Protein AF-B8CAD4-F1 (afdb_monomer)

InterPro domains:
  IPR007529 Zinc finger, HIT-type [PF04438] (24-51)
  IPR007529 Zinc finger, HIT-type [PS51083] (25-58)
  IPR051639 Box C/D snoRNA [PTHR13483] (24-149)

pLDDT: mean 71.43, std 19.68, range [40.41, 97.94]

Radius of gyration: 32.27 Å; Cα contacts (8 Å, |Δi|>4): 156; chains: 1; bounding box: 75×75×86 Å

Mean predicted aligned error: 18.62 Å

Foldseek 3Di:
DDDDDDPDDDDDDDDDDDDDDQQAQPQPRPDGQPDADPQARGGHDDVVSVVVCVVPPPPVPVVPPPPPDDDDDPDDPPLLQDQPFDHSVVVVPPPPPPPPPPPPPDPPVPPDDPPVVVPDQDPLLVVLCVPDPPNVVNVSRPVLVVLVVVLVVQQPPDPPPPPPPPPPDDDDDDDPPPPPCPDPPPDPPPCRSSNVSVVVSVVVGVVSVVVVVVSCVSSVQKDFPVVVCVVPPPPPDDDDPDGDIDGDPDPDVPPPPPPPPDDDDDDDDDDDDDDDDDDDDD

Secondary structure (DSSP, 8-state):
-----------------PPPP-PBPTTTSSSB--EE-TTT--EESSHHHHHHIIIII-HHHHTTT---SSS---SSSS-SS--SSS-HHHHTTS-S------------TT------TTSS--HHHHHHHHH-HHHHHHTT-HHHHHHHHHHHHTTSSSS---------S----------------TTS----HHHHHHHHHHHH-HHHHHHHHHHHHHHTSEEEGGGG-TT-TT-TT-------EEEP----------------------------------

Organism: Thalassiosira pseudonana (NCBI:txid35128)

Structure (mmCIF, N/CA/C/O backbone):
data_AF-B8CAD4-F1
#
_entry.id   AF-B8CAD4-F1
#
loop_
_atom_site.group_PDB
_atom_site.id
_atom_site.type_symbol
_atom_site.label_atom_id
_atom_site.label_alt_id
_atom_site.label_comp_id
_atom_site.label_asym_id
_atom_site.label_entity_id
_atom_site.label_seq_id
_atom_site.pdbx_PDB_ins_code
_atom_site.Cartn_x
_atom_site.Cartn_y
_atom_site.Cartn_z
_atom_site.occupancy
_atom_site.B_iso_or_equiv
_atom_site.auth_seq_id
_atom_site.auth_comp_id
_atom_site.auth_asym_id
_atom_site.auth_atom_id
_atom_site.pdbx_PDB_model_num
ATOM 1 N N . MET A 1 1 ? 54.868 17.714 4.849 1.00 42.00 1 MET A N 1
ATOM 2 C CA . MET A 1 1 ? 54.378 18.927 5.551 1.00 42.00 1 MET A CA 1
ATOM 3 C C . MET A 1 1 ? 53.442 18.501 6.676 1.00 42.00 1 MET A C 1
ATOM 5 O O . MET A 1 1 ? 52.493 17.779 6.425 1.00 42.00 1 MET A O 1
ATOM 9 N N . ARG A 1 2 ? 53.766 18.858 7.924 1.00 41.72 2 ARG A N 1
ATOM 10 C CA . ARG A 1 2 ? 53.108 18.364 9.148 1.00 41.72 2 ARG A CA 1
ATOM 11 C C . ARG A 1 2 ? 51.809 19.137 9.431 1.00 41.72 2 ARG A C 1
ATOM 13 O O . ARG A 1 2 ? 51.864 20.333 9.719 1.00 41.72 2 ARG A O 1
ATOM 20 N N . GLY A 1 3 ? 50.659 18.464 9.360 1.00 43.75 3 GLY A N 1
ATOM 21 C CA . GLY A 1 3 ? 49.339 19.027 9.664 1.00 43.75 3 GLY A CA 1
ATOM 22 C C . GLY A 1 3 ? 49.089 19.133 11.170 1.00 43.75 3 GLY A C 1
ATOM 23 O O . GLY A 1 3 ? 49.023 18.133 11.875 1.00 43.75 3 GLY A O 1
ATOM 24 N N . LYS A 1 4 ? 48.977 20.367 11.670 1.00 55.47 4 LYS A N 1
ATOM 25 C CA . LYS A 1 4 ? 48.753 20.715 13.082 1.00 55.47 4 LYS A CA 1
ATOM 26 C C . LYS A 1 4 ? 47.322 20.377 13.524 1.00 55.47 4 LYS A C 1
ATOM 28 O O . LYS A 1 4 ? 46.369 21.010 13.068 1.00 55.47 4 LYS A O 1
ATOM 33 N N . GLY A 1 5 ? 47.197 19.438 14.463 1.00 46.44 5 GLY A N 1
ATOM 34 C CA . GLY A 1 5 ? 45.961 19.130 15.185 1.00 46.44 5 GLY A CA 1
ATOM 35 C C . GLY A 1 5 ? 45.506 20.295 16.069 1.00 46.44 5 GLY A C 1
ATOM 36 O O . GLY A 1 5 ? 46.293 20.882 16.813 1.00 46.44 5 GLY A O 1
ATOM 37 N N . ARG A 1 6 ? 44.221 20.650 15.976 1.00 57.56 6 ARG A N 1
ATOM 38 C CA . ARG A 1 6 ? 43.591 21.686 16.805 1.00 57.56 6 ARG A CA 1
ATOM 39 C C . ARG A 1 6 ? 42.777 21.023 17.914 1.00 57.56 6 ARG A C 1
ATOM 41 O O . ARG A 1 6 ? 41.590 20.762 17.744 1.00 57.56 6 ARG A O 1
ATOM 48 N N . ASN A 1 7 ? 43.414 20.813 19.064 1.00 44.03 7 ASN A N 1
ATOM 49 C CA . ASN A 1 7 ? 42.740 20.492 20.322 1.00 44.03 7 ASN A CA 1
ATOM 50 C C . ASN A 1 7 ? 41.909 21.698 20.781 1.00 44.03 7 ASN A C 1
ATOM 52 O O . ASN A 1 7 ? 42.443 22.646 21.363 1.00 44.03 7 ASN A O 1
ATOM 56 N N . ARG A 1 8 ? 40.593 21.673 20.541 1.00 53.09 8 ARG A N 1
ATOM 57 C CA . ARG A 1 8 ? 39.662 22.607 21.188 1.00 53.09 8 ARG A CA 1
ATOM 58 C C . ARG A 1 8 ? 39.411 22.135 22.615 1.00 53.09 8 ARG A C 1
ATOM 60 O O . ARG A 1 8 ? 38.656 21.200 22.850 1.00 53.09 8 ARG A O 1
ATOM 67 N N . ARG A 1 9 ? 40.055 22.808 23.568 1.00 51.88 9 ARG A N 1
ATOM 68 C CA . ARG A 1 9 ? 39.723 22.728 24.992 1.00 51.88 9 ARG A CA 1
ATOM 69 C C . ARG A 1 9 ? 38.329 23.327 25.184 1.00 51.88 9 ARG A C 1
ATOM 71 O O . ARG A 1 9 ? 38.155 24.534 25.040 1.00 51.88 9 ARG A O 1
ATOM 78 N N . ILE A 1 10 ? 37.345 22.480 25.463 1.00 58.84 10 ILE A N 1
ATOM 79 C CA . ILE A 1 10 ? 36.013 22.907 25.891 1.00 58.84 10 ILE A CA 1
ATOM 80 C C . ILE A 1 10 ? 36.148 23.346 27.351 1.00 58.84 10 ILE A C 1
ATOM 82 O O . ILE A 1 10 ? 36.457 22.543 28.228 1.00 58.84 10 ILE A O 1
ATOM 86 N N . ALA A 1 11 ? 35.994 24.646 27.591 1.00 53.88 11 ALA A N 1
ATOM 87 C CA . ALA A 1 11 ? 35.950 25.219 28.925 1.00 53.88 11 ALA A CA 1
ATOM 88 C C . ALA A 1 11 ? 34.634 24.810 29.605 1.00 53.88 11 ALA A C 1
ATOM 90 O O . ALA A 1 11 ? 33.553 25.215 29.176 1.00 53.88 11 ALA A O 1
ATOM 91 N N . SER A 1 12 ? 34.730 24.002 30.660 1.00 55.25 12 SER A N 1
ATOM 92 C CA . SER A 1 12 ? 33.606 23.617 31.515 1.00 55.25 12 SER A CA 1
ATOM 93 C C . SER A 1 12 ? 33.091 24.829 32.294 1.00 55.25 12 SER A C 1
ATOM 95 O O . SER A 1 12 ? 33.619 25.181 33.349 1.00 55.25 12 SER A O 1
ATOM 97 N N . ALA A 1 13 ? 32.059 25.486 31.767 1.00 60.94 13 ALA A N 1
ATOM 98 C CA . ALA A 1 13 ? 31.308 26.500 32.493 1.00 60.94 13 ALA A CA 1
ATOM 99 C C . ALA A 1 13 ? 30.507 25.838 33.631 1.00 60.94 13 ALA A C 1
ATOM 101 O O . ALA A 1 13 ? 29.704 24.932 33.418 1.00 60.94 13 ALA A O 1
ATOM 102 N N . LYS A 1 14 ? 30.762 26.295 34.859 1.00 58.25 14 LYS A N 1
ATOM 103 C CA . LYS A 1 14 ? 30.126 25.857 36.106 1.00 58.25 14 LYS A CA 1
ATOM 104 C C . LYS A 1 14 ? 28.655 26.301 36.114 1.00 58.25 14 LYS A C 1
ATOM 106 O O . LYS A 1 14 ? 28.379 27.495 36.198 1.00 58.25 14 LYS A O 1
ATOM 111 N N . ALA A 1 15 ? 27.730 25.350 35.983 1.00 60.69 15 ALA A N 1
ATOM 112 C CA . ALA A 1 15 ? 26.293 25.614 35.904 1.00 60.69 15 ALA A CA 1
ATOM 113 C C . ALA A 1 15 ? 25.716 26.158 37.235 1.00 60.69 15 ALA A C 1
ATOM 115 O O . ALA A 1 15 ? 26.151 25.733 38.311 1.00 60.69 15 ALA A O 1
ATOM 116 N N . PRO A 1 16 ? 24.740 27.086 37.183 1.00 67.81 16 PRO A N 1
ATOM 117 C CA . PRO A 1 16 ? 24.061 27.620 38.359 1.00 67.81 16 PRO A CA 1
ATOM 118 C C . PRO A 1 16 ? 23.181 26.559 39.035 1.00 67.81 16 PRO A C 1
ATOM 120 O O . PRO A 1 16 ? 22.507 25.764 38.385 1.00 67.81 16 PRO A O 1
ATOM 123 N N . ASN A 1 17 ? 23.204 26.572 40.367 1.00 59.31 17 ASN A N 1
ATOM 124 C CA . ASN A 1 17 ? 22.535 25.638 41.269 1.00 59.31 17 ASN A CA 1
ATOM 125 C C . ASN A 1 17 ? 21.007 25.871 41.255 1.00 59.31 17 ASN A C 1
ATOM 127 O O . ASN A 1 17 ? 20.467 26.595 42.093 1.00 59.31 17 ASN A O 1
ATOM 131 N N . ALA A 1 18 ? 20.321 25.335 40.243 1.00 72.81 18 ALA A N 1
ATOM 132 C CA . ALA A 1 18 ? 18.866 25.375 40.135 1.00 72.81 18 ALA A CA 1
ATOM 133 C C . ALA A 1 18 ? 18.249 24.323 41.068 1.00 72.81 18 ALA A C 1
ATOM 135 O O . ALA A 1 18 ? 18.596 23.143 41.013 1.00 72.81 18 ALA A O 1
ATOM 136 N N . LYS A 1 19 ? 17.339 24.764 41.942 1.00 75.06 19 LYS A N 1
ATOM 137 C CA . LYS A 1 19 ? 16.557 23.872 42.806 1.00 75.06 19 LYS A CA 1
ATOM 138 C C . LYS A 1 19 ? 15.765 22.904 41.913 1.00 75.06 19 LYS A C 1
ATOM 140 O O . LYS A 1 19 ? 15.219 23.360 40.911 1.00 75.06 19 LYS A O 1
ATOM 145 N N . PRO A 1 20 ? 15.709 21.601 42.235 1.00 78.75 20 PRO A N 1
ATOM 146 C CA . PRO A 1 20 ? 14.980 20.640 41.421 1.00 78.75 20 PRO A CA 1
ATOM 147 C C . PRO A 1 20 ? 13.495 21.009 41.413 1.00 78.75 20 PRO A C 1
ATOM 149 O O . PRO A 1 20 ? 12.869 21.072 42.473 1.00 78.75 20 PRO A O 1
ATOM 152 N N . ASP A 1 21 ? 12.943 21.257 40.225 1.00 85.75 21 ASP A N 1
ATOM 153 C CA . ASP A 1 21 ? 11.507 21.445 40.058 1.00 85.75 21 ASP A CA 1
ATOM 154 C C . ASP A 1 21 ? 10.789 20.185 40.542 1.00 85.75 21 ASP A C 1
ATOM 156 O O . ASP A 1 21 ? 10.982 19.081 40.021 1.00 85.75 21 ASP A O 1
ATOM 160 N N . VAL A 1 22 ? 9.977 20.346 41.586 1.00 90.31 22 VAL A N 1
ATOM 161 C CA . VAL A 1 22 ? 9.172 19.259 42.137 1.00 90.31 22 VAL A CA 1
ATOM 162 C C . VAL A 1 22 ? 8.081 18.938 41.123 1.00 90.31 22 VAL A C 1
ATOM 164 O O . VAL A 1 22 ? 7.115 19.679 40.958 1.00 90.31 22 VAL A O 1
ATOM 167 N N . ILE A 1 23 ? 8.248 17.824 40.416 1.00 94.19 23 ILE A N 1
ATOM 168 C CA . ILE A 1 23 ? 7.272 17.338 39.443 1.00 94.19 23 ILE A CA 1
ATOM 169 C C . ILE A 1 23 ? 6.065 16.790 40.209 1.00 94.19 23 ILE A C 1
ATOM 171 O O . ILE A 1 23 ? 6.182 15.800 40.929 1.00 94.19 23 ILE A O 1
ATOM 175 N N . VAL A 1 24 ? 4.897 17.407 40.032 1.00 97.19 24 VAL A N 1
ATOM 176 C CA . VAL A 1 24 ? 3.647 17.019 40.704 1.00 97.19 24 VAL A CA 1
ATOM 177 C C . VAL A 1 24 ? 2.806 16.107 39.799 1.00 97.19 24 VAL A C 1
ATOM 179 O O . VAL A 1 24 ? 2.824 16.221 38.575 1.00 97.19 24 VAL A O 1
ATOM 182 N N . CYS A 1 25 ? 2.069 15.170 40.396 1.00 97.38 25 CYS A N 1
ATOM 183 C CA . CYS A 1 25 ? 1.121 14.284 39.724 1.00 97.38 25 CYS A CA 1
ATOM 184 C C . CYS A 1 25 ? 0.043 15.075 38.969 1.00 97.38 25 CYS A C 1
ATOM 186 O O . CYS A 1 25 ? -0.761 15.754 39.599 1.00 97.38 25 CYS A O 1
ATOM 188 N N . ALA A 1 26 ? -0.057 14.881 37.654 1.00 96.06 26 ALA A N 1
ATOM 189 C CA . ALA A 1 26 ? -1.007 15.587 36.791 1.00 96.06 26 ALA A CA 1
ATOM 190 C C . ALA A 1 26 ? -2.483 15.188 37.003 1.00 96.06 26 ALA A C 1
ATOM 192 O O . ALA A 1 26 ? -3.374 15.796 36.419 1.00 96.06 26 ALA A O 1
ATOM 193 N N . VAL A 1 27 ? -2.752 14.142 37.793 1.00 96.88 27 VAL A N 1
ATOM 194 C CA . VAL A 1 27 ? -4.112 13.631 38.039 1.00 96.88 27 VAL A CA 1
ATOM 195 C C . VAL A 1 27 ? -4.684 14.166 39.345 1.00 96.88 27 VAL A C 1
ATOM 197 O O . VAL A 1 27 ? -5.818 14.625 39.378 1.00 96.88 27 VAL A O 1
ATOM 200 N N . CYS A 1 28 ? -3.914 14.107 40.434 1.00 96.75 28 CYS A N 1
ATOM 201 C CA . CYS A 1 28 ? -4.394 14.512 41.756 1.00 96.75 28 CYS A CA 1
ATOM 202 C C . CYS A 1 28 ? -3.774 15.814 42.272 1.00 96.75 28 CYS A C 1
ATOM 204 O O . CYS A 1 28 ? -4.251 16.321 43.282 1.00 96.75 28 CYS A O 1
ATOM 206 N N . ASN A 1 29 ? -2.717 16.329 41.630 1.00 95.88 29 ASN A N 1
ATOM 207 C CA . ASN A 1 29 ? -1.963 17.533 42.010 1.00 95.88 29 ASN A CA 1
ATOM 208 C C . ASN A 1 29 ? -1.456 17.570 43.468 1.00 95.88 29 ASN A C 1
ATOM 210 O O . ASN A 1 29 ? -1.141 18.635 43.986 1.00 95.88 29 ASN A O 1
ATOM 214 N N . LYS A 1 30 ? -1.388 16.417 44.149 1.00 94.50 30 LYS A N 1
ATOM 215 C CA . LYS A 1 30 ? -1.067 16.327 45.588 1.00 94.50 30 LYS A CA 1
ATOM 216 C C . LYS A 1 30 ? 0.240 15.606 45.902 1.00 94.50 30 LYS A C 1
ATOM 218 O O . LYS A 1 30 ? 0.791 15.819 46.972 1.00 94.50 30 LYS A O 1
ATOM 223 N N . GLY A 1 31 ? 0.701 14.731 45.012 1.00 90.25 31 GLY A N 1
ATOM 224 C CA . GLY A 1 31 ? 1.892 13.910 45.232 1.00 90.25 31 GLY A CA 1
ATOM 225 C C . GLY A 1 31 ? 2.957 14.141 44.173 1.00 90.25 31 GLY A C 1
ATOM 226 O O . GLY A 1 31 ? 2.659 14.571 43.059 1.00 90.25 31 GLY A O 1
ATOM 227 N N . ASP A 1 32 ? 4.182 13.794 44.519 1.00 95.44 32 ASP A N 1
ATOM 228 C CA . ASP A 1 32 ? 5.341 13.727 43.647 1.00 95.44 32 ASP A CA 1
ATOM 229 C C . ASP A 1 32 ? 5.125 12.697 42.523 1.00 95.44 32 ASP A C 1
ATOM 231 O O . ASP A 1 32 ? 4.660 11.568 42.712 1.00 95.44 32 ASP A O 1
ATOM 235 N N . GLY A 1 33 ? 5.396 13.133 41.295 1.00 95.25 33 GLY A N 1
ATOM 236 C CA . GLY A 1 33 ? 5.169 12.407 40.053 1.00 95.25 33 GLY A CA 1
ATOM 237 C C . GLY A 1 33 ? 6.187 11.296 39.823 1.00 95.25 33 GLY A C 1
ATOM 238 O O . GLY A 1 33 ? 6.972 11.372 38.881 1.00 95.25 33 GLY A O 1
ATOM 239 N N . LYS A 1 34 ? 6.174 10.269 40.681 1.00 96.12 34 LYS A N 1
ATOM 240 C CA . LYS A 1 34 ? 7.142 9.161 40.676 1.00 96.12 34 LYS A CA 1
ATOM 241 C C . LYS A 1 34 ? 7.193 8.385 39.353 1.00 96.12 34 LYS A C 1
ATOM 243 O O . LYS A 1 34 ? 8.240 7.855 38.992 1.00 96.12 34 LYS A O 1
ATOM 248 N N . TYR A 1 35 ? 6.083 8.310 38.623 1.00 97.00 35 TYR A N 1
ATOM 249 C CA . TYR A 1 35 ? 5.963 7.528 37.390 1.00 97.00 35 TYR A CA 1
ATOM 250 C C . TYR A 1 35 ? 5.497 8.398 36.217 1.00 97.00 35 TYR A C 1
ATOM 252 O O . TYR A 1 35 ? 4.871 9.434 36.425 1.00 97.00 35 TYR A O 1
ATOM 260 N N . LYS A 1 36 ? 5.768 7.971 34.974 1.00 96.88 36 LYS A N 1
ATOM 261 C CA . LYS A 1 36 ? 5.389 8.689 33.741 1.00 96.88 36 LYS A CA 1
ATOM 262 C C . LYS A 1 36 ? 4.580 7.797 32.800 1.00 96.88 36 LYS A C 1
ATOM 264 O O . LYS A 1 36 ? 4.837 6.601 32.689 1.00 96.88 36 LYS A O 1
ATOM 269 N N . CYS A 1 37 ? 3.601 8.372 32.104 1.00 96.12 37 CYS A N 1
ATOM 270 C CA . CYS A 1 37 ? 2.797 7.646 31.117 1.00 96.12 37 CYS A CA 1
ATOM 271 C C . CYS A 1 37 ? 3.623 7.342 29.848 1.00 96.12 37 CYS A C 1
ATOM 273 O O . CYS A 1 37 ? 4.192 8.274 29.285 1.00 96.12 37 CYS A O 1
ATOM 275 N N . PRO A 1 38 ? 3.664 6.102 29.322 1.00 93.31 38 PRO A N 1
ATOM 276 C CA . PRO A 1 38 ? 4.438 5.794 28.114 1.00 93.31 38 PRO A CA 1
ATOM 277 C C . PRO A 1 38 ? 3.886 6.472 26.851 1.00 93.31 38 PRO A C 1
ATOM 279 O O . PRO A 1 38 ? 4.633 6.692 25.905 1.00 93.31 38 PRO A O 1
ATOM 282 N N . LYS A 1 39 ? 2.593 6.832 26.835 1.00 93.25 39 LYS A N 1
ATOM 283 C CA . LYS A 1 39 ? 1.944 7.458 25.673 1.00 93.25 39 LYS A CA 1
ATOM 284 C C . LYS A 1 39 ? 2.158 8.970 25.616 1.00 93.25 39 LYS A C 1
ATOM 286 O O . LYS A 1 39 ? 2.533 9.491 24.578 1.00 93.25 39 LYS A O 1
ATOM 291 N N . CYS A 1 40 ? 1.919 9.678 26.721 1.00 94.75 40 CYS A N 1
ATOM 292 C CA . CYS A 1 40 ? 1.948 11.148 26.743 1.00 94.75 40 CYS A CA 1
ATOM 293 C C . CYS A 1 40 ? 2.977 11.746 27.714 1.00 94.75 40 CYS A C 1
ATOM 295 O O . CYS A 1 40 ? 3.020 12.959 27.884 1.00 94.75 40 CYS A O 1
ATOM 297 N N . ARG A 1 41 ? 3.774 10.911 28.396 1.00 95.25 41 ARG A N 1
ATOM 298 C CA . ARG A 1 41 ? 4.810 11.301 29.372 1.00 95.25 41 ARG A CA 1
ATOM 299 C C . ARG A 1 41 ? 4.325 12.111 30.584 1.00 95.25 41 ARG A C 1
ATOM 301 O O . ARG A 1 41 ? 5.157 12.586 31.352 1.00 95.25 41 ARG A O 1
ATOM 308 N N . ALA A 1 42 ? 3.012 12.197 30.813 1.00 96.00 42 ALA A N 1
ATOM 309 C CA . ALA A 1 42 ? 2.447 12.874 31.979 1.00 96.00 42 ALA A CA 1
ATOM 310 C C . ALA A 1 42 ? 2.859 12.170 33.293 1.00 96.00 42 ALA A C 1
ATOM 312 O O . ALA A 1 42 ? 2.780 10.934 33.359 1.00 96.00 42 ALA A O 1
ATOM 313 N N . PRO A 1 43 ? 3.296 12.922 34.321 1.00 97.12 43 PRO A N 1
ATOM 314 C CA . PRO A 1 43 ? 3.703 12.371 35.609 1.00 97.12 43 PRO A CA 1
ATOM 315 C C . PRO A 1 43 ? 2.503 12.001 36.497 1.00 97.12 43 PRO A C 1
ATOM 317 O O . PRO A 1 43 ? 1.512 12.728 36.552 1.00 97.12 43 PRO A O 1
ATOM 320 N N . PHE A 1 44 ? 2.594 10.895 37.239 1.00 97.81 44 PHE A N 1
ATOM 321 C CA . PHE A 1 44 ? 1.591 10.465 38.219 1.00 97.81 44 PHE A CA 1
ATOM 322 C C . PHE A 1 44 ? 2.227 9.836 39.468 1.00 97.81 44 PHE A C 1
ATOM 324 O O . PHE A 1 44 ? 3.305 9.246 39.400 1.00 97.81 44 PHE A O 1
ATOM 331 N N . CYS A 1 45 ? 1.560 9.953 40.620 1.00 97.56 45 CYS A N 1
ATOM 332 C CA . CYS A 1 45 ? 2.104 9.497 41.907 1.00 97.56 45 CYS A CA 1
ATOM 333 C C . CYS A 1 45 ? 1.862 8.005 42.197 1.00 97.56 45 CYS A C 1
ATOM 335 O O . CYS A 1 45 ? 2.655 7.374 42.891 1.00 97.56 45 CYS A O 1
ATOM 337 N N . CYS A 1 46 ? 0.789 7.406 41.666 1.00 97.12 46 CYS A N 1
ATOM 338 C CA . CYS A 1 46 ? 0.420 6.019 41.960 1.00 97.12 46 CYS A CA 1
ATOM 339 C C . CYS A 1 46 ? -0.324 5.332 40.804 1.00 97.12 46 CYS A C 1
ATOM 341 O O . CYS A 1 46 ? -0.780 5.967 39.850 1.00 97.12 46 CYS A O 1
ATOM 343 N N . VAL A 1 47 ? -0.486 4.010 40.909 1.00 97.06 47 VAL A N 1
ATOM 344 C CA . VAL A 1 47 ? -1.178 3.186 39.902 1.00 97.06 47 VAL A CA 1
ATOM 345 C C . VAL A 1 47 ? -2.640 3.607 39.718 1.00 97.06 47 VAL A C 1
ATOM 347 O O . VAL A 1 47 ? -3.145 3.553 38.599 1.00 97.06 47 VAL A O 1
ATOM 350 N N . GLN A 1 48 ? -3.306 4.085 40.774 1.00 97.38 48 GLN A N 1
ATOM 351 C CA . GLN A 1 48 ? -4.687 4.564 40.683 1.00 97.38 48 GLN A CA 1
ATOM 352 C C . GLN A 1 48 ? -4.787 5.797 39.776 1.00 97.38 48 GLN A C 1
ATOM 354 O O . GLN A 1 48 ? -5.543 5.787 38.809 1.00 97.38 48 GLN A O 1
ATOM 359 N N . CYS A 1 49 ? -3.901 6.780 39.980 1.00 97.75 49 CYS A N 1
ATOM 360 C CA . CYS A 1 49 ? -3.772 7.925 39.080 1.00 97.75 49 CYS A CA 1
ATOM 361 C C . CYS A 1 49 ? -3.399 7.492 37.651 1.00 97.75 49 CYS A C 1
ATOM 363 O O . CYS A 1 49 ? -3.856 8.099 36.693 1.00 97.75 49 CYS A O 1
ATOM 365 N N . SER A 1 50 ? -2.623 6.417 37.464 1.00 96.44 50 SER A N 1
ATOM 366 C CA . SER A 1 50 ? -2.344 5.880 36.121 1.00 96.44 50 SER A CA 1
ATOM 367 C C . SER A 1 50 ? -3.606 5.376 35.406 1.00 96.44 50 SER A C 1
ATOM 369 O O . SER A 1 50 ? -3.777 5.623 34.211 1.00 96.44 50 SER A O 1
ATOM 371 N N . LYS A 1 51 ? -4.498 4.676 36.121 1.00 96.81 51 LYS A N 1
ATOM 372 C CA . LYS A 1 51 ? -5.773 4.180 35.574 1.00 96.81 51 LYS A CA 1
ATOM 373 C C . LYS A 1 51 ? -6.722 5.333 35.241 1.00 96.81 51 LYS A C 1
ATOM 375 O O . LYS A 1 51 ? -7.277 5.364 34.142 1.00 96.81 51 LYS A O 1
ATOM 380 N N . ASP A 1 52 ? -6.833 6.309 36.137 1.00 96.25 52 ASP A N 1
ATOM 381 C CA . ASP A 1 52 ? -7.649 7.509 35.923 1.00 96.25 52 ASP A CA 1
ATOM 382 C C . ASP A 1 52 ? -7.109 8.351 34.762 1.00 96.25 52 ASP A C 1
ATOM 384 O O . ASP A 1 52 ? -7.860 8.811 33.905 1.00 96.25 52 ASP A O 1
ATOM 388 N N . HIS A 1 53 ? -5.784 8.475 34.657 1.00 95.38 53 HIS A N 1
ATOM 389 C CA . HIS A 1 53 ? -5.147 9.143 33.532 1.00 95.38 53 HIS A CA 1
ATOM 390 C C . HIS A 1 53 ? -5.472 8.450 32.204 1.00 95.38 53 HIS A C 1
ATOM 392 O O . HIS A 1 53 ? -5.899 9.114 31.265 1.00 95.38 53 HIS A O 1
ATOM 398 N N . LYS A 1 54 ? -5.312 7.121 32.115 1.00 94.56 54 LYS A N 1
ATOM 399 C CA . LYS A 1 54 ? -5.598 6.351 30.889 1.00 94.56 54 LYS A CA 1
ATOM 400 C C . LYS A 1 54 ? -7.051 6.485 30.428 1.00 94.56 54 LYS A C 1
ATOM 402 O O . LYS A 1 54 ? -7.294 6.461 29.226 1.00 94.56 54 LYS A O 1
ATOM 407 N N . THR A 1 55 ? -7.985 6.599 31.368 1.00 93.12 55 THR A N 1
ATOM 408 C CA . THR A 1 55 ? -9.422 6.661 31.074 1.00 93.12 55 THR A CA 1
ATOM 409 C C . THR A 1 55 ? -9.905 8.073 30.760 1.00 93.12 55 THR A C 1
ATOM 411 O O . THR A 1 55 ? -10.715 8.220 29.855 1.00 93.12 55 THR A O 1
ATOM 414 N N . LYS A 1 56 ? -9.410 9.104 31.460 1.00 88.88 56 LYS A N 1
ATOM 415 C CA . LYS A 1 56 ? -9.994 10.459 31.406 1.00 88.88 56 LYS A CA 1
ATOM 416 C C . LYS A 1 56 ? -9.074 11.560 30.878 1.00 88.88 56 LYS A C 1
ATOM 418 O O . LYS A 1 56 ? -9.566 12.578 30.414 1.00 88.88 56 LYS A O 1
ATOM 423 N N . HIS A 1 57 ? -7.753 11.402 30.974 1.00 84.62 57 HIS A N 1
ATOM 424 C CA . HIS A 1 57 ? -6.808 12.516 30.773 1.00 84.62 57 HIS A CA 1
ATOM 425 C C . HIS A 1 57 ? -5.638 12.187 29.841 1.00 84.62 57 HIS A C 1
ATOM 427 O O . HIS A 1 57 ? -4.686 12.964 29.750 1.00 84.62 57 HIS A O 1
ATOM 433 N N . CYS A 1 58 ? -5.651 11.034 29.172 1.00 90.88 58 CYS A N 1
ATOM 434 C CA . CYS A 1 58 ? -4.599 10.684 28.232 1.00 90.88 58 CYS A CA 1
ATOM 435 C C . CYS A 1 58 ? -4.945 11.277 26.859 1.00 90.88 58 CYS A C 1
ATOM 437 O O . CYS A 1 58 ? -5.886 10.806 26.225 1.00 90.88 58 CYS A O 1
ATOM 439 N N . PRO A 1 59 ? -4.188 12.264 26.343 1.00 80.25 59 PRO A N 1
ATOM 440 C CA . PRO A 1 59 ? -4.480 12.874 25.041 1.00 80.25 59 PRO A CA 1
ATOM 441 C C . PRO A 1 59 ? -4.442 11.855 23.890 1.00 80.25 59 PRO A C 1
ATOM 443 O O . PRO A 1 59 ? -5.113 12.018 22.878 1.00 80.25 59 PRO A O 1
ATOM 446 N N . ALA A 1 60 ? -3.711 10.751 24.069 1.00 69.81 60 ALA A N 1
ATOM 447 C CA . ALA A 1 60 ? -3.662 9.657 23.107 1.00 69.81 60 ALA A CA 1
ATOM 448 C C . ALA A 1 60 ? -4.951 8.809 23.048 1.00 69.81 60 ALA A C 1
ATOM 450 O O . ALA A 1 60 ? -5.077 8.004 22.131 1.00 69.81 60 ALA A O 1
ATOM 451 N N . THR A 1 61 ? -5.874 8.931 24.012 1.00 59.66 61 THR A N 1
ATOM 452 C CA . THR A 1 61 ? -7.175 8.233 23.992 1.00 59.66 61 THR A CA 1
ATOM 453 C C . THR A 1 61 ? -8.341 9.158 23.653 1.00 59.66 61 THR A C 1
ATOM 455 O O . THR A 1 61 ? -9.217 8.732 22.909 1.00 59.66 61 THR A O 1
ATOM 458 N N . VAL A 1 62 ? -8.338 10.425 24.087 1.00 55.34 62 VAL A N 1
ATOM 459 C CA . VAL A 1 62 ? -9.417 11.381 23.733 1.00 55.34 62 VAL A CA 1
ATOM 460 C C . VAL A 1 62 ? -9.430 11.775 22.252 1.00 55.34 62 VAL A C 1
ATOM 462 O O . VAL A 1 62 ? -10.496 12.058 21.710 1.00 55.34 62 VAL A O 1
ATOM 465 N N . ASN A 1 63 ? -8.304 11.649 21.541 1.00 54.00 63 ASN A N 1
ATOM 466 C CA . ASN A 1 63 ? -8.282 11.797 20.078 1.00 54.00 63 ASN A CA 1
ATOM 467 C C . ASN A 1 63 ? -9.016 10.668 19.325 1.00 54.00 63 ASN A C 1
ATOM 469 O O . ASN A 1 63 ? -9.124 10.735 18.104 1.00 54.00 63 ASN A O 1
ATOM 473 N N . ALA A 1 64 ? -9.518 9.643 20.022 1.00 54.22 64 ALA A N 1
ATOM 474 C CA . ALA A 1 64 ? -10.317 8.577 19.425 1.00 54.22 64 ALA A CA 1
ATOM 475 C C . ALA A 1 64 ? -11.820 8.655 19.760 1.00 54.22 64 ALA A C 1
ATOM 477 O O . ALA A 1 64 ? -12.579 7.892 19.169 1.00 54.22 64 ALA A O 1
ATOM 478 N N . SER A 1 65 ? -12.274 9.527 20.677 1.00 49.59 65 SER A N 1
ATOM 479 C CA . SER A 1 65 ? -13.656 9.443 21.195 1.00 49.59 65 SER A CA 1
ATOM 480 C C . SER A 1 65 ? -14.473 10.739 21.289 1.00 49.59 65 SER A C 1
ATOM 482 O O . SER A 1 65 ? -15.669 10.629 21.526 1.00 49.59 65 SER A O 1
ATOM 484 N N . GLU A 1 66 ? -13.920 11.942 21.082 1.00 46.50 66 GLU A N 1
ATOM 485 C CA . GLU A 1 66 ? -14.685 13.201 21.274 1.00 46.50 66 GLU A CA 1
ATOM 486 C C . GLU A 1 66 ? -14.596 14.211 20.110 1.00 46.50 66 GLU A C 1
ATOM 488 O O . GLU A 1 66 ? -14.601 15.422 20.305 1.00 46.50 66 GLU A O 1
ATOM 493 N N . THR A 1 67 ? -14.603 13.733 18.863 1.00 44.41 67 THR A N 1
ATOM 494 C CA . THR A 1 67 ? -14.931 14.558 17.676 1.00 44.41 67 THR A CA 1
ATOM 495 C C . THR A 1 67 ? -16.298 14.173 17.104 1.00 44.41 67 THR A C 1
ATOM 497 O O . THR A 1 67 ? -16.440 13.815 15.939 1.00 44.41 67 THR A O 1
ATOM 500 N N . ALA A 1 68 ? -17.332 14.241 17.947 1.00 49.31 68 ALA A N 1
ATOM 501 C CA . ALA A 1 68 ? -18.721 13.996 17.562 1.00 49.31 68 ALA A CA 1
ATOM 502 C C . ALA A 1 68 ? -19.673 15.058 18.139 1.00 49.31 68 ALA A C 1
ATOM 504 O O . ALA A 1 68 ? -20.622 14.699 18.821 1.00 49.31 68 ALA A O 1
ATOM 505 N N . ALA A 1 69 ? -19.406 16.351 17.903 1.00 48.31 69 ALA A N 1
ATOM 506 C CA . ALA A 1 69 ? -20.425 17.418 17.899 1.00 48.31 69 ALA A CA 1
ATOM 507 C C . ALA A 1 69 ? -19.810 18.802 17.607 1.00 48.31 69 ALA A C 1
ATOM 509 O O . ALA A 1 69 ? -19.723 19.634 18.503 1.00 48.31 69 ALA A O 1
ATOM 510 N N . THR A 1 70 ? -19.367 19.067 16.374 1.00 40.41 70 THR A N 1
ATOM 511 C CA . THR A 1 70 ? -19.481 20.400 15.733 1.00 40.41 70 THR A CA 1
ATOM 512 C C . THR A 1 70 ? -19.065 20.301 14.262 1.00 40.41 70 THR A C 1
ATOM 514 O O . THR A 1 70 ? -17.895 20.172 13.925 1.00 40.41 70 THR A O 1
ATOM 517 N N . GLU A 1 71 ? -20.088 20.229 13.413 1.00 49.34 71 GLU A N 1
ATOM 518 C CA . GLU A 1 71 ? -20.204 20.782 12.056 1.00 49.34 71 GLU A CA 1
ATOM 519 C C . GLU A 1 71 ? -18.896 21.052 11.284 1.00 49.34 71 GLU A C 1
ATOM 521 O O . GLU A 1 71 ? -18.245 22.076 11.470 1.00 49.34 71 GLU A O 1
ATOM 526 N N . GLY A 1 72 ? -18.567 20.156 10.340 1.00 47.41 72 GLY A N 1
ATOM 527 C CA . GLY A 1 72 ? -17.582 20.453 9.290 1.00 47.41 72 GLY A CA 1
ATOM 528 C C . GLY A 1 72 ? -16.642 19.330 8.836 1.00 47.41 72 GLY A C 1
ATOM 529 O O . GLY A 1 72 ? -15.523 19.642 8.457 1.00 47.41 72 GLY A O 1
ATOM 530 N N . ALA A 1 73 ? -17.025 18.045 8.857 1.00 41.12 73 ALA A N 1
ATOM 531 C CA . ALA A 1 73 ? -16.245 16.976 8.202 1.00 41.12 73 ALA A CA 1
ATOM 532 C C . ALA A 1 73 ? -17.087 15.710 7.945 1.00 41.12 73 ALA A C 1
ATOM 534 O O . ALA A 1 73 ? -16.849 14.641 8.507 1.00 41.12 73 ALA A O 1
ATOM 535 N N . ALA A 1 74 ? -18.104 15.814 7.093 1.00 42.22 74 ALA A N 1
ATOM 536 C CA . ALA A 1 74 ? -18.719 14.630 6.506 1.00 42.22 74 ALA A CA 1
ATOM 537 C C . ALA A 1 74 ? -17.771 14.068 5.432 1.00 42.22 74 ALA A C 1
ATOM 539 O O . ALA A 1 74 ? -17.502 14.782 4.476 1.00 42.22 74 ALA A O 1
ATOM 540 N N . THR A 1 75 ? -17.295 12.827 5.630 1.00 46.22 75 THR A N 1
ATOM 541 C CA . THR A 1 75 ? -16.868 11.790 4.646 1.00 46.22 75 THR A CA 1
ATOM 542 C C . THR A 1 75 ? -15.580 11.043 5.044 1.00 46.22 75 THR A C 1
ATOM 544 O O . THR A 1 75 ? -14.615 11.028 4.286 1.00 46.22 75 THR A O 1
ATOM 547 N N . ALA A 1 76 ? -15.529 10.388 6.211 1.00 51.34 76 ALA A N 1
ATOM 548 C CA . ALA A 1 76 ? -14.428 9.452 6.519 1.00 51.34 76 ALA A CA 1
ATOM 549 C C . ALA A 1 76 ? -14.854 8.122 7.170 1.00 51.34 76 ALA A C 1
ATOM 551 O O . ALA A 1 76 ? -14.062 7.188 7.210 1.00 51.34 76 ALA A O 1
ATOM 552 N N . SER A 1 77 ? -16.103 7.977 7.621 1.00 5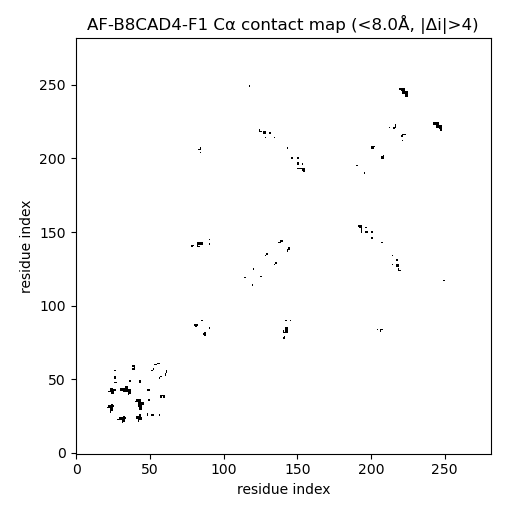1.59 77 SER A N 1
ATOM 553 C CA . SER A 1 77 ? -16.588 6.751 8.281 1.00 51.59 77 SER A CA 1
ATOM 554 C C . SER A 1 77 ? -17.505 5.877 7.414 1.00 51.59 77 SER A C 1
ATOM 556 O O . SER A 1 77 ? -17.987 4.851 7.881 1.00 51.59 77 SER A O 1
ATOM 558 N N . ASN A 1 78 ? -17.714 6.232 6.140 1.00 49.78 78 ASN A N 1
ATOM 559 C CA . ASN A 1 78 ? -18.523 5.459 5.185 1.00 49.78 78 ASN A CA 1
ATOM 560 C C . ASN A 1 78 ? -17.694 4.982 3.974 1.00 49.78 78 ASN A C 1
ATOM 562 O O . ASN A 1 78 ? -18.159 5.001 2.841 1.00 49.78 78 ASN A O 1
ATOM 566 N N . ILE A 1 79 ? -16.425 4.625 4.198 1.00 53.84 79 ILE A N 1
ATOM 567 C CA . ILE A 1 79 ? -15.556 4.024 3.162 1.00 53.84 79 ILE A CA 1
ATOM 568 C C . ILE A 1 79 ? -15.624 2.482 3.219 1.00 53.84 79 ILE A C 1
ATOM 570 O O . ILE A 1 79 ? -15.155 1.795 2.318 1.00 53.84 79 ILE A O 1
ATOM 574 N N . ASP A 1 80 ? -16.273 1.912 4.238 1.00 55.31 80 ASP A N 1
ATOM 575 C CA . ASP A 1 80 ? -16.132 0.489 4.575 1.00 55.31 80 ASP A CA 1
ATOM 576 C C . ASP A 1 80 ? -17.159 -0.458 3.926 1.00 55.31 80 ASP A C 1
ATOM 578 O O . ASP A 1 80 ? -17.173 -1.654 4.206 1.00 55.31 80 ASP A O 1
ATOM 582 N N . LEU A 1 81 ? -18.049 0.029 3.053 1.00 60.16 81 LEU A N 1
ATOM 583 C CA . LEU A 1 81 ? -19.135 -0.821 2.537 1.00 60.16 81 LEU A CA 1
ATOM 584 C C . LEU A 1 81 ? -19.033 -1.191 1.060 1.00 60.16 81 LEU A C 1
ATOM 586 O O . LEU A 1 81 ? -19.656 -2.175 0.655 1.00 60.16 81 LEU A O 1
ATOM 590 N N . GLN A 1 82 ? -18.225 -0.489 0.267 1.00 73.88 82 GLN A N 1
ATOM 591 C CA . GLN A 1 82 ? -18.109 -0.755 -1.167 1.00 73.88 82 GLN A CA 1
ATOM 592 C C . GLN A 1 82 ? -16.648 -0.721 -1.612 1.00 73.88 82 GLN A C 1
ATOM 594 O O . GLN A 1 82 ? -16.238 0.176 -2.343 1.00 73.88 82 GLN A O 1
ATOM 599 N N . SER A 1 83 ? -15.854 -1.707 -1.178 1.00 87.50 83 SER A N 1
ATOM 600 C CA . SER A 1 83 ? -14.559 -1.918 -1.827 1.00 87.50 83 SER A CA 1
ATOM 601 C C . SER A 1 83 ? -14.785 -2.296 -3.287 1.00 87.50 83 SER A C 1
ATOM 603 O O . SER A 1 83 ? -15.601 -3.166 -3.608 1.00 87.50 83 SER A O 1
ATOM 605 N N . GLN A 1 84 ? -14.048 -1.650 -4.183 1.00 90.50 84 GLN A N 1
ATOM 606 C CA . GLN A 1 84 ? -14.140 -1.948 -5.608 1.00 90.50 84 GLN A CA 1
ATOM 607 C C . GLN A 1 84 ? -13.424 -3.247 -5.989 1.00 90.50 84 GLN A C 1
ATOM 609 O O . GLN A 1 84 ? -13.750 -3.822 -7.032 1.00 90.50 84 GLN A O 1
ATOM 614 N N . TYR A 1 85 ? -12.474 -3.691 -5.162 1.00 91.69 85 TYR A N 1
ATOM 615 C CA . TYR A 1 85 ? -11.537 -4.780 -5.448 1.00 91.69 85 TYR A CA 1
ATOM 616 C C . TYR A 1 85 ? -11.932 -6.101 -4.794 1.00 91.69 85 TYR A C 1
ATOM 618 O O . TYR A 1 85 ? -11.659 -7.168 -5.352 1.00 91.69 85 TYR A O 1
ATOM 626 N N . LEU A 1 86 ? -12.588 -6.034 -3.632 1.00 89.94 86 LEU A N 1
ATOM 627 C CA . LEU A 1 86 ? -13.020 -7.203 -2.877 1.00 89.94 86 LEU A CA 1
ATOM 628 C C . LEU A 1 86 ? -14.496 -7.099 -2.479 1.00 89.94 86 LEU A C 1
ATOM 630 O O . LEU A 1 86 ? -14.917 -6.073 -1.947 1.00 89.94 86 LEU A O 1
ATOM 634 N N . PRO A 1 87 ? -15.293 -8.169 -2.654 1.00 86.94 87 PRO A N 1
ATOM 635 C CA . PRO A 1 87 ? -16.642 -8.218 -2.108 1.00 86.94 87 PRO A CA 1
ATOM 636 C C . PRO A 1 87 ? -16.602 -8.113 -0.578 1.00 86.94 87 PRO A C 1
ATOM 638 O O . PRO A 1 87 ? -15.822 -8.813 0.071 1.00 86.94 87 PRO A O 1
ATOM 641 N N . SER A 1 88 ? -17.507 -7.336 0.025 1.00 80.62 88 SER A N 1
ATOM 642 C CA . SER A 1 88 ? -17.533 -7.067 1.478 1.00 80.62 88 SER A CA 1
ATOM 643 C C . SER A 1 88 ? -17.638 -8.326 2.357 1.00 80.62 88 SER A C 1
ATOM 645 O O . SER A 1 88 ? -17.346 -8.287 3.549 1.00 80.62 88 SER A O 1
ATOM 647 N N . LYS A 1 89 ? -18.040 -9.469 1.782 1.00 80.88 89 LYS A N 1
ATOM 648 C CA . LYS A 1 89 ? -18.075 -10.772 2.466 1.00 80.88 89 LYS A CA 1
ATOM 649 C C . LYS A 1 89 ? -16.676 -11.333 2.752 1.00 80.88 89 LYS A C 1
ATOM 651 O O . LYS A 1 89 ? -16.498 -11.982 3.775 1.00 80.88 89 LYS A O 1
ATOM 656 N N . VAL A 1 90 ? -15.698 -11.067 1.883 1.00 81.12 90 VAL A N 1
ATOM 657 C CA . VAL A 1 90 ? -14.324 -11.585 2.012 1.00 81.12 90 VAL A CA 1
ATOM 658 C C . VAL A 1 90 ? -13.554 -10.816 3.087 1.00 81.12 90 VAL A C 1
ATOM 660 O O . VAL A 1 90 ? -12.831 -11.416 3.876 1.00 81.12 90 VAL A O 1
ATOM 663 N N . LEU A 1 91 ? -13.786 -9.503 3.198 1.00 78.56 91 LEU A N 1
ATOM 664 C CA . LEU A 1 91 ? -13.070 -8.633 4.139 1.00 78.56 91 LEU A CA 1
ATOM 665 C C . LEU A 1 91 ? -13.273 -9.019 5.614 1.00 78.56 91 LEU A C 1
ATOM 667 O O . LEU A 1 91 ? -12.367 -8.836 6.420 1.00 78.56 91 LEU A O 1
ATOM 671 N N . LYS A 1 92 ? -14.419 -9.604 5.985 1.00 77.06 92 LYS A N 1
ATOM 672 C CA . LYS A 1 92 ? -14.725 -9.940 7.389 1.00 77.06 92 LYS A CA 1
ATOM 673 C C . LYS A 1 92 ? -13.863 -11.065 7.965 1.00 77.06 92 LYS A C 1
ATOM 675 O O . LYS A 1 92 ? -13.663 -11.103 9.174 1.00 77.06 92 LYS A O 1
ATOM 680 N N . HIS A 1 93 ? -13.368 -11.972 7.127 1.00 66.31 93 HIS A N 1
ATOM 681 C CA . HIS A 1 93 ? -12.652 -13.163 7.591 1.00 66.31 93 HIS A CA 1
ATOM 682 C C . HIS A 1 93 ? -11.149 -12.950 7.784 1.00 66.31 93 HIS A C 1
ATOM 684 O O . HIS A 1 93 ? -10.512 -13.757 8.450 1.00 66.31 93 HIS A O 1
ATOM 690 N N . VAL A 1 94 ? -10.582 -11.871 7.242 1.00 62.66 94 VAL A N 1
ATOM 691 C CA . VAL A 1 94 ? -9.122 -11.693 7.176 1.00 62.66 94 VAL A CA 1
ATOM 692 C C . VAL A 1 94 ? -8.621 -10.565 8.091 1.00 62.66 94 VAL A C 1
ATOM 694 O O . VAL A 1 94 ? -7.427 -10.300 8.181 1.00 62.66 94 VAL A O 1
ATOM 697 N N . LEU A 1 95 ? -9.519 -9.912 8.836 1.00 58.09 95 LEU A N 1
ATOM 698 C CA . LEU A 1 95 ? -9.160 -8.882 9.817 1.00 58.09 95 LEU A CA 1
ATOM 699 C C . LEU A 1 95 ? -8.614 -9.440 11.135 1.00 58.09 95 LEU A C 1
ATOM 701 O O . LEU A 1 95 ? -8.326 -8.651 12.030 1.00 58.09 95 LEU A O 1
ATOM 705 N N . THR A 1 96 ? -8.450 -10.755 11.294 1.00 58.62 96 THR A N 1
ATOM 706 C CA . THR A 1 96 ? -7.665 -11.272 12.418 1.00 58.62 96 THR A CA 1
ATOM 707 C C . THR A 1 96 ? -6.202 -10.939 12.136 1.00 58.62 96 THR A C 1
ATOM 709 O O . THR A 1 96 ? -5.632 -11.537 11.220 1.00 58.62 96 THR A O 1
ATOM 712 N N . PRO A 1 97 ? -5.586 -9.978 12.852 1.00 55.19 97 PRO A N 1
ATOM 713 C CA . PRO A 1 97 ? -4.203 -9.622 12.605 1.00 55.19 97 PRO A CA 1
ATOM 714 C C . PRO A 1 97 ? -3.361 -10.853 12.925 1.00 55.19 97 PRO A C 1
ATOM 716 O O . PRO A 1 97 ? -3.150 -11.184 14.093 1.00 55.19 97 PRO A O 1
ATOM 719 N N . ARG A 1 98 ? -2.891 -11.555 11.888 1.00 58.50 98 ARG A N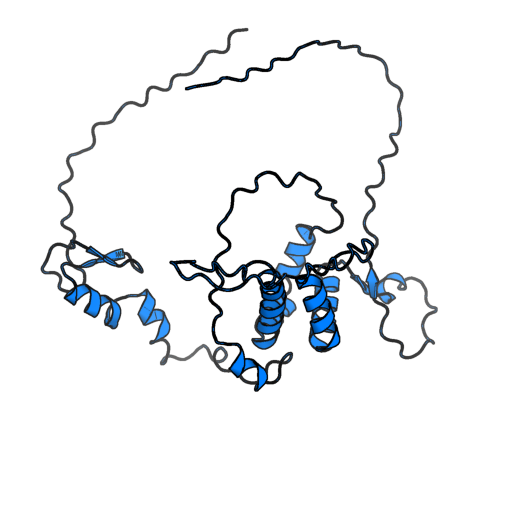 1
ATOM 720 C CA . ARG A 1 98 ? -1.768 -12.471 12.054 1.00 58.50 98 ARG A CA 1
ATOM 721 C C . ARG A 1 98 ? -0.655 -11.611 12.638 1.00 58.50 98 ARG A C 1
ATOM 723 O O . ARG A 1 98 ? -0.310 -10.576 12.063 1.00 58.50 98 ARG A O 1
ATOM 730 N N . LYS A 1 99 ? -0.197 -11.958 13.846 1.00 57.44 99 LYS A N 1
ATOM 731 C CA . LYS A 1 99 ? 0.972 -11.327 14.461 1.00 57.44 99 LYS A CA 1
ATOM 732 C C . LYS A 1 99 ? 2.092 -11.497 13.447 1.00 57.44 99 LYS A C 1
ATOM 734 O O . LYS A 1 99 ? 2.631 -12.586 13.337 1.00 57.44 99 LYS A O 1
ATOM 739 N N . ARG A 1 100 ? 2.392 -10.442 12.688 1.00 55.69 100 ARG A N 1
ATOM 740 C CA . ARG A 1 100 ? 3.627 -10.374 11.917 1.00 55.69 100 ARG A CA 1
ATOM 741 C C . ARG A 1 100 ? 4.719 -10.463 12.967 1.00 55.69 100 ARG A C 1
ATOM 743 O O . ARG A 1 100 ? 4.890 -9.521 13.747 1.00 55.69 100 ARG A O 1
ATOM 750 N N . THR A 1 101 ? 5.357 -11.621 13.065 1.00 50.62 101 THR A N 1
ATOM 751 C CA . THR A 1 101 ? 6.670 -11.751 13.677 1.00 50.62 101 THR A CA 1
ATOM 752 C C . THR A 1 101 ? 7.503 -10.694 12.982 1.00 50.62 101 THR A C 1
ATOM 754 O O . THR A 1 101 ? 7.694 -10.704 11.770 1.00 50.62 101 THR A O 1
ATOM 757 N N . ARG A 1 102 ? 7.795 -9.629 13.728 1.00 53.09 102 ARG A N 1
ATOM 758 C CA . ARG A 1 102 ? 8.555 -8.499 13.226 1.00 53.09 102 ARG A CA 1
ATOM 759 C C . ARG A 1 102 ? 9.907 -9.100 12.901 1.00 53.09 102 ARG A C 1
ATOM 761 O O . ARG A 1 102 ? 10.610 -9.422 13.852 1.00 53.09 102 ARG A O 1
ATOM 768 N N . ARG A 1 103 ? 10.162 -9.331 11.607 1.00 51.75 103 ARG A N 1
ATOM 769 C CA . ARG A 1 103 ? 11.429 -9.811 11.060 1.00 51.75 103 ARG A CA 1
ATOM 770 C C . ARG A 1 103 ? 12.505 -9.079 11.840 1.00 51.75 103 ARG A C 1
ATOM 772 O O . ARG A 1 103 ? 12.611 -7.856 11.736 1.00 51.75 103 ARG A O 1
ATOM 779 N N . THR A 1 104 ? 13.114 -9.789 12.785 1.00 46.69 104 THR A N 1
ATOM 780 C CA . THR A 1 104 ? 14.221 -9.250 13.552 1.00 46.69 104 THR A CA 1
ATOM 781 C C . THR A 1 104 ? 15.231 -8.868 12.499 1.00 46.69 104 THR A C 1
ATOM 783 O O . THR A 1 104 ? 15.478 -9.656 11.589 1.00 46.69 104 THR A O 1
ATOM 786 N N . GLU A 1 105 ? 15.670 -7.620 12.560 1.00 48.28 105 GLU A N 1
ATOM 787 C CA . GLU A 1 105 ? 16.714 -7.040 11.728 1.00 48.28 105 GLU A CA 1
ATOM 788 C C . GLU A 1 105 ? 17.978 -7.865 12.007 1.00 48.28 105 GLU A C 1
ATOM 790 O O . GLU A 1 105 ? 18.781 -7.524 12.864 1.00 48.28 105 GLU A O 1
ATOM 795 N N . SER A 1 106 ? 18.058 -9.060 11.424 1.00 46.22 106 SER A N 1
ATOM 796 C CA . SER A 1 106 ? 19.252 -9.876 11.420 1.00 46.22 106 SER A CA 1
ATOM 797 C C . SER A 1 106 ? 20.207 -9.151 10.492 1.00 46.22 106 SER A C 1
ATOM 799 O O . SER A 1 106 ? 19.883 -8.989 9.314 1.00 46.22 106 SER A O 1
ATOM 801 N N . ASP A 1 107 ? 21.299 -8.666 11.080 1.00 47.12 107 ASP A N 1
ATOM 802 C CA . ASP A 1 107 ? 22.493 -8.081 10.464 1.00 47.12 107 ASP A CA 1
ATOM 803 C C . ASP A 1 107 ? 23.004 -8.948 9.300 1.00 47.12 107 ASP A C 1
ATOM 805 O O . ASP A 1 107 ? 23.965 -9.701 9.438 1.00 47.12 107 ASP A O 1
ATOM 809 N N . ASP A 1 108 ? 22.344 -8.869 8.148 1.00 44.97 108 ASP A N 1
ATOM 810 C CA . ASP A 1 108 ? 22.832 -9.417 6.887 1.00 44.97 108 ASP A CA 1
ATOM 811 C C . ASP A 1 108 ? 23.428 -8.262 6.073 1.00 44.97 108 ASP A C 1
ATOM 813 O O . ASP A 1 108 ? 22.873 -7.770 5.093 1.00 44.97 108 ASP A O 1
ATOM 817 N N . GLU A 1 109 ? 24.558 -7.753 6.567 1.00 51.00 109 GLU A N 1
ATOM 818 C CA . GLU A 1 109 ? 25.360 -6.675 5.968 1.00 51.00 109 GLU A CA 1
ATOM 819 C C . GLU A 1 109 ? 26.148 -7.162 4.724 1.00 51.00 109 GLU A C 1
ATOM 821 O O . GLU A 1 109 ? 27.162 -6.573 4.352 1.00 51.00 109 GLU A O 1
ATOM 826 N N . SER A 1 110 ? 25.739 -8.271 4.091 1.00 53.78 110 SER A N 1
ATOM 827 C CA . SER A 1 110 ? 26.490 -8.937 3.013 1.00 53.78 110 SER A CA 1
ATOM 828 C C . SER A 1 110 ? 25.742 -9.119 1.690 1.00 53.78 110 SER A C 1
ATOM 830 O O . SER A 1 110 ? 26.250 -9.825 0.824 1.00 53.78 110 SER A O 1
ATOM 832 N N . ASP A 1 111 ? 24.624 -8.424 1.456 1.00 51.00 111 ASP A N 1
ATOM 833 C CA . ASP A 1 111 ? 24.057 -8.328 0.102 1.00 51.00 111 ASP A CA 1
ATOM 834 C C . ASP A 1 111 ? 24.620 -7.109 -0.639 1.00 51.00 111 ASP A C 1
ATOM 836 O O . ASP A 1 111 ? 24.102 -5.989 -0.643 1.00 51.00 111 ASP A O 1
ATOM 840 N N . SER A 1 112 ? 25.770 -7.390 -1.248 1.00 48.06 112 SER A N 1
ATOM 841 C CA . SER A 1 112 ? 26.448 -6.641 -2.294 1.00 48.06 112 SER A CA 1
ATOM 842 C C . SER A 1 112 ? 25.479 -5.950 -3.251 1.00 48.06 112 SER A C 1
ATOM 844 O O . SER A 1 112 ? 24.680 -6.619 -3.895 1.00 48.06 112 SER A O 1
ATOM 846 N N . GLN A 1 113 ? 25.572 -4.621 -3.334 1.00 48.09 113 GLN A N 1
ATOM 847 C CA . GLN A 1 113 ? 25.976 -3.789 -4.487 1.00 48.09 113 GLN A CA 1
ATOM 848 C C . GLN A 1 113 ? 25.762 -4.288 -5.937 1.00 48.09 113 GLN A C 1
ATOM 850 O O . GLN A 1 113 ? 26.358 -3.736 -6.860 1.00 48.09 113 GLN A O 1
ATOM 855 N N . ASP A 1 114 ? 24.905 -5.275 -6.161 1.00 52.12 114 ASP A N 1
ATOM 856 C CA . ASP A 1 114 ? 24.396 -5.708 -7.457 1.00 52.12 114 ASP A CA 1
ATOM 857 C C . ASP A 1 114 ? 23.059 -4.994 -7.694 1.00 52.12 114 ASP A C 1
ATOM 859 O O . ASP A 1 114 ? 21.994 -5.581 -7.887 1.00 52.12 114 ASP A O 1
ATOM 863 N N . ASP A 1 115 ? 23.115 -3.662 -7.600 1.00 53.44 115 ASP A N 1
ATOM 864 C CA . ASP A 1 115 ? 22.056 -2.768 -8.044 1.00 53.44 115 ASP A CA 1
ATOM 865 C C . ASP A 1 115 ? 22.005 -2.837 -9.570 1.00 53.44 115 ASP A C 1
ATOM 867 O O . ASP A 1 115 ? 22.422 -1.898 -10.247 1.00 53.44 115 ASP A O 1
ATOM 871 N N . GLU A 1 116 ? 21.522 -3.946 -10.134 1.00 57.59 116 GLU A N 1
ATOM 872 C CA . GLU A 1 116 ? 21.210 -4.014 -11.553 1.00 57.59 116 GLU A CA 1
ATOM 873 C C . GLU A 1 116 ? 20.157 -2.915 -11.816 1.00 57.59 116 GLU A C 1
ATOM 875 O O . GLU A 1 116 ? 18.987 -3.038 -11.425 1.00 57.59 116 GLU A O 1
ATOM 880 N N . PRO A 1 117 ? 20.544 -1.768 -12.412 1.00 60.09 117 PRO A N 1
ATOM 881 C CA . PRO A 1 117 ? 19.844 -0.497 -12.202 1.00 60.09 117 PRO A CA 1
ATOM 882 C C . PRO A 1 117 ? 18.489 -0.426 -12.923 1.00 60.09 117 PRO A C 1
ATOM 884 O O . PRO A 1 117 ? 17.789 0.582 -12.844 1.00 60.09 117 PRO A O 1
ATOM 887 N N . GLY A 1 118 ? 18.107 -1.491 -13.631 1.00 71.00 118 GLY A N 1
ATOM 888 C CA . GLY A 1 118 ? 16.890 -1.575 -14.429 1.00 71.00 118 GLY A CA 1
ATOM 889 C C . GLY A 1 118 ? 15.608 -1.820 -13.631 1.00 71.00 118 GLY A C 1
ATOM 890 O O . GLY A 1 118 ? 14.535 -1.458 -14.112 1.00 71.00 118 GLY A O 1
ATOM 891 N N . TRP A 1 119 ? 15.686 -2.395 -12.426 1.00 77.56 119 TRP A N 1
ATOM 892 C CA . TRP A 1 119 ? 14.491 -2.773 -11.650 1.00 77.56 119 TRP A CA 1
ATOM 893 C C . TRP A 1 119 ? 14.133 -1.786 -10.532 1.00 77.56 119 TRP A C 1
ATOM 895 O O . TRP A 1 119 ? 13.026 -1.828 -9.986 1.00 77.56 119 TRP A O 1
ATOM 905 N N . ASN A 1 120 ? 15.036 -0.856 -10.217 1.00 83.56 120 ASN A N 1
ATOM 906 C CA . ASN A 1 120 ? 14.853 0.103 -9.136 1.00 83.56 120 ASN A CA 1
ATOM 907 C C . ASN A 1 120 ? 13.949 1.271 -9.560 1.00 83.56 120 ASN A C 1
ATOM 909 O O . ASN A 1 120 ? 14.170 1.949 -10.562 1.00 83.56 120 ASN A O 1
ATOM 913 N N . ILE A 1 121 ? 12.932 1.562 -8.744 1.00 88.50 121 ILE A N 1
ATOM 914 C CA . ILE A 1 121 ? 12.055 2.722 -8.946 1.00 88.50 121 ILE A CA 1
ATOM 915 C C . ILE A 1 121 ? 12.883 4.003 -8.763 1.00 88.50 121 ILE A C 1
ATOM 917 O O . ILE A 1 121 ? 13.293 4.328 -7.641 1.00 88.50 121 ILE A O 1
ATOM 921 N N . THR A 1 122 ? 13.079 4.760 -9.846 1.00 90.88 122 THR A N 1
ATOM 922 C CA . THR A 1 122 ? 13.866 6.002 -9.823 1.00 90.88 122 THR A CA 1
ATOM 923 C C . THR A 1 122 ? 13.224 7.072 -8.921 1.00 90.88 122 THR A C 1
ATOM 925 O O . THR A 1 122 ? 12.005 7.065 -8.696 1.00 90.88 122 THR A O 1
ATOM 928 N N . PRO A 1 123 ? 14.000 8.040 -8.394 1.00 93.19 123 PRO A N 1
ATOM 929 C CA . PRO A 1 123 ? 13.452 9.141 -7.595 1.00 93.19 123 PRO A CA 1
ATOM 930 C C . PRO A 1 123 ? 12.366 9.941 -8.330 1.00 93.19 123 PRO A C 1
ATOM 932 O O . PRO A 1 123 ? 11.399 10.398 -7.716 1.00 93.19 123 PRO A O 1
ATOM 935 N N . GLU A 1 124 ? 12.487 10.068 -9.652 1.00 94.31 124 GLU A N 1
ATOM 936 C CA . GLU A 1 124 ? 11.494 10.733 -10.496 1.00 94.31 124 GLU A CA 1
ATOM 937 C C . GLU A 1 124 ? 10.180 9.949 -10.562 1.00 94.31 124 GLU A C 1
ATOM 939 O O . GLU A 1 124 ? 9.110 10.533 -10.372 1.00 94.31 124 GLU A O 1
ATOM 944 N N . MET A 1 125 ? 10.246 8.624 -10.748 1.00 94.75 125 MET A N 1
ATOM 945 C CA . MET A 1 125 ? 9.077 7.739 -10.700 1.00 94.75 125 MET A CA 1
ATOM 946 C C . MET A 1 125 ? 8.374 7.834 -9.340 1.00 94.75 125 MET A C 1
ATOM 948 O O . MET A 1 125 ? 7.155 8.004 -9.281 1.00 94.75 125 MET A O 1
ATOM 952 N N . LYS A 1 126 ? 9.136 7.818 -8.233 1.00 95.38 126 LYS A N 1
ATOM 953 C CA . LYS A 1 126 ? 8.592 8.009 -6.874 1.00 95.38 126 LYS A CA 1
ATOM 954 C C . LYS A 1 126 ? 7.878 9.354 -6.739 1.00 95.38 126 LYS A C 1
ATOM 956 O O . LYS A 1 126 ? 6.772 9.402 -6.203 1.00 95.38 126 LYS A O 1
ATOM 961 N N . LYS A 1 127 ? 8.467 10.438 -7.255 1.00 96.94 127 LYS A N 1
ATOM 962 C CA . LYS A 1 127 ? 7.862 11.779 -7.235 1.00 96.94 127 LYS A CA 1
ATOM 963 C C . LYS A 1 127 ? 6.541 11.818 -8.009 1.00 96.94 127 LYS A C 1
ATOM 965 O O . LYS A 1 127 ? 5.565 12.354 -7.486 1.00 96.94 127 LYS A O 1
ATOM 970 N N . LYS A 1 128 ? 6.475 11.203 -9.198 1.00 96.31 128 LYS A N 1
ATOM 971 C CA . LYS A 1 128 ? 5.233 11.092 -9.989 1.00 96.31 128 LYS A CA 1
ATOM 972 C C . LYS A 1 128 ? 4.142 10.327 -9.236 1.00 96.31 128 LYS A C 1
ATOM 974 O O . LYS A 1 128 ? 3.018 10.815 -9.120 1.00 96.31 128 LYS A O 1
ATOM 979 N N . LEU A 1 129 ? 4.482 9.175 -8.653 1.00 96.94 129 LEU A N 1
ATOM 980 C CA . LEU A 1 129 ? 3.549 8.382 -7.844 1.00 96.94 129 LEU A CA 1
ATOM 981 C C . LEU A 1 129 ? 3.045 9.165 -6.622 1.00 96.94 129 LEU A C 1
ATOM 983 O O . LEU A 1 129 ? 1.851 9.170 -6.339 1.00 96.94 129 LEU A O 1
ATOM 987 N N . GLN A 1 130 ? 3.925 9.890 -5.926 1.00 95.94 130 GLN A N 1
ATOM 988 C CA . GLN A 1 130 ? 3.539 10.712 -4.778 1.00 95.94 130 GLN A CA 1
ATOM 989 C C . GLN A 1 130 ? 2.614 11.869 -5.166 1.00 95.94 130 GLN A C 1
ATOM 991 O O . GLN A 1 130 ? 1.688 12.180 -4.418 1.00 95.94 130 GLN A O 1
ATOM 996 N N . GLN A 1 131 ? 2.855 12.526 -6.301 1.00 97.44 131 GLN A N 1
ATOM 997 C CA . GLN A 1 131 ? 2.049 13.659 -6.771 1.00 97.44 131 GLN A CA 1
ATOM 998 C C . GLN A 1 131 ? 0.689 13.235 -7.339 1.00 97.44 131 GLN A C 1
ATOM 1000 O O . GLN A 1 131 ? -0.224 14.057 -7.409 1.00 97.44 131 GLN A O 1
ATOM 1005 N N . SER A 1 132 ? 0.527 11.958 -7.685 1.00 97.94 132 SER A N 1
ATOM 1006 C CA . SER A 1 132 ? -0.727 11.422 -8.198 1.00 97.94 132 SER A CA 1
ATOM 1007 C C . SER A 1 132 ? -1.848 11.464 -7.151 1.00 97.94 132 SER A C 1
ATOM 1009 O O . SER A 1 132 ? -1.849 10.737 -6.155 1.00 97.94 132 SER A O 1
ATOM 1011 N N . THR A 1 133 ? -2.852 12.307 -7.393 1.00 97.19 133 THR A N 1
ATOM 1012 C CA . THR A 1 133 ? -4.064 12.385 -6.564 1.00 97.19 133 THR A CA 1
ATOM 1013 C C . THR A 1 133 ? -4.963 11.166 -6.748 1.00 97.19 133 THR A C 1
ATOM 1015 O O . THR A 1 133 ? -5.582 10.720 -5.780 1.00 97.19 133 THR A O 1
ATOM 1018 N N . TRP A 1 134 ? -4.996 10.590 -7.957 1.00 96.38 134 TRP A N 1
ATOM 1019 C CA . TRP A 1 134 ? -5.769 9.383 -8.250 1.00 96.38 134 TRP A CA 1
ATOM 1020 C C . TRP A 1 134 ? -5.253 8.200 -7.425 1.00 96.38 134 TRP A C 1
ATOM 1022 O O . TRP A 1 134 ? -6.046 7.525 -6.777 1.00 96.38 134 TRP A O 1
ATOM 1032 N N . LEU A 1 135 ? -3.927 8.017 -7.350 1.00 96.69 135 LEU A N 1
ATOM 1033 C CA . LEU A 1 135 ? -3.312 6.906 -6.622 1.00 96.69 135 LEU A CA 1
ATOM 1034 C C . LEU A 1 135 ? -3.618 7.000 -5.125 1.00 96.69 135 LEU A C 1
ATOM 1036 O O . LEU A 1 135 ? -3.957 6.004 -4.493 1.00 96.69 135 LEU A O 1
ATOM 1040 N N . ARG A 1 136 ? -3.562 8.212 -4.558 1.00 95.88 136 ARG A N 1
ATOM 1041 C CA . ARG A 1 136 ? -3.916 8.448 -3.150 1.00 95.88 136 ARG A CA 1
ATOM 1042 C C . ARG A 1 136 ? -5.370 8.095 -2.858 1.00 95.88 136 ARG A C 1
ATOM 1044 O O . ARG A 1 136 ? -5.640 7.516 -1.813 1.00 95.88 136 ARG A O 1
ATOM 1051 N N . LYS A 1 137 ? -6.292 8.448 -3.757 1.00 95.00 137 LYS A N 1
ATOM 1052 C CA . LYS A 1 137 ? -7.714 8.109 -3.625 1.00 95.00 137 LYS A CA 1
ATOM 1053 C C . LYS A 1 137 ? -7.932 6.601 -3.743 1.00 95.00 137 LYS A C 1
ATOM 1055 O O . LYS A 1 137 ? -8.685 6.037 -2.962 1.00 95.00 137 LYS A O 1
ATOM 1060 N N . GLU A 1 138 ? -7.235 5.944 -4.660 1.00 95.56 138 GLU A N 1
ATOM 1061 C CA . GLU A 1 138 ? -7.379 4.506 -4.874 1.00 95.56 138 GLU A CA 1
ATOM 1062 C C . GLU A 1 138 ? -6.832 3.695 -3.693 1.00 95.56 138 GLU A C 1
ATOM 1064 O O . GLU A 1 138 ? -7.489 2.787 -3.192 1.00 95.56 138 GLU A O 1
ATOM 1069 N N . LEU A 1 139 ? -5.682 4.100 -3.143 1.00 95.38 139 LEU A N 1
ATOM 1070 C CA . LEU A 1 139 ? -5.109 3.514 -1.927 1.00 95.38 139 LEU A CA 1
ATOM 1071 C C . LEU A 1 139 ? -5.958 3.765 -0.668 1.00 95.38 139 LEU A C 1
ATOM 1073 O O . LEU A 1 139 ? -5.691 3.161 0.377 1.00 95.38 139 LEU A O 1
ATOM 1077 N N . GLN A 1 140 ? -6.982 4.628 -0.732 1.00 93.56 140 GLN A N 1
ATOM 1078 C CA . GLN A 1 140 ? -7.972 4.758 0.339 1.00 93.56 140 GLN A CA 1
ATOM 1079 C C . GLN A 1 140 ? -8.973 3.587 0.372 1.00 93.56 140 GLN A C 1
ATOM 1081 O O . GLN A 1 140 ? -9.575 3.367 1.430 1.00 93.56 140 GLN A O 1
ATOM 1086 N N . ASP A 1 141 ? -9.088 2.790 -0.696 1.00 93.75 141 ASP A N 1
ATOM 1087 C CA . ASP A 1 141 ? -9.936 1.596 -0.742 1.00 93.75 141 ASP A CA 1
ATOM 1088 C C . ASP A 1 141 ? -9.416 0.503 0.209 1.00 93.75 141 ASP A C 1
ATOM 1090 O O . ASP A 1 141 ? -8.253 0.089 0.170 1.00 93.75 141 ASP A O 1
ATOM 1094 N N . GLY A 1 142 ? -10.296 0.030 1.098 1.00 90.81 142 GLY A N 1
ATOM 1095 C CA . GLY A 1 142 ? -9.957 -0.993 2.088 1.00 90.81 142 GLY A CA 1
ATOM 1096 C C . GLY A 1 142 ? -9.596 -2.345 1.477 1.00 90.81 142 GLY A C 1
ATOM 1097 O O . GLY A 1 142 ? -8.694 -3.013 1.979 1.00 90.81 142 GLY A O 1
ATOM 1098 N N . GLY A 1 143 ? -10.243 -2.737 0.378 1.00 93.81 143 GLY A N 1
ATOM 1099 C CA . GLY A 1 143 ? -9.962 -4.013 -0.272 1.00 93.81 143 GLY A CA 1
ATOM 1100 C C . GLY A 1 143 ? -8.715 -3.989 -1.144 1.00 93.81 143 GLY A C 1
ATOM 1101 O O . GLY A 1 143 ? -8.015 -4.996 -1.187 1.00 93.81 143 GLY A O 1
ATOM 1102 N N . LEU A 1 144 ? -8.360 -2.853 -1.752 1.00 95.31 144 LEU A N 1
ATOM 1103 C CA . LEU A 1 144 ? -7.063 -2.725 -2.424 1.00 95.31 144 LEU A CA 1
ATOM 1104 C C . LEU A 1 144 ? -5.907 -2.899 -1.430 1.00 95.31 144 LEU A C 1
ATOM 1106 O O . LEU A 1 144 ? -5.009 -3.708 -1.657 1.00 95.31 144 LEU A O 1
ATOM 1110 N N . ARG A 1 145 ? -5.956 -2.190 -0.292 1.00 93.81 145 ARG A N 1
ATOM 1111 C CA . ARG A 1 145 ? -4.957 -2.347 0.781 1.00 93.81 145 ARG A CA 1
ATOM 1112 C C . ARG A 1 145 ? -4.887 -3.782 1.288 1.00 93.81 145 ARG A C 1
ATOM 1114 O O . ARG A 1 145 ? -3.805 -4.268 1.601 1.00 93.81 145 ARG A O 1
ATOM 1121 N N . HIS A 1 146 ? -6.035 -4.449 1.361 1.00 92.19 146 HIS A N 1
ATOM 1122 C CA . HIS A 1 146 ? -6.105 -5.841 1.766 1.00 92.19 146 HIS A CA 1
ATOM 1123 C C . HIS A 1 146 ? -5.377 -6.771 0.788 1.00 92.19 146 HIS A C 1
ATOM 1125 O O . HIS A 1 146 ? -4.552 -7.569 1.221 1.00 92.19 146 HIS A O 1
ATOM 1131 N N . LEU A 1 147 ? -5.622 -6.624 -0.520 1.00 94.31 147 LEU A N 1
ATOM 1132 C CA . LEU A 1 147 ? -4.926 -7.396 -1.555 1.00 94.31 147 LEU A CA 1
ATOM 1133 C C . LEU A 1 147 ? -3.409 -7.196 -1.490 1.00 94.31 147 LEU A C 1
ATOM 1135 O O . LEU A 1 147 ? -2.667 -8.173 -1.520 1.00 94.31 147 LEU A O 1
ATOM 1139 N N . ILE A 1 148 ? -2.951 -5.949 -1.345 1.00 94.31 148 ILE A N 1
ATOM 1140 C CA . ILE A 1 148 ? -1.520 -5.638 -1.202 1.00 94.31 148 ILE A CA 1
ATOM 1141 C C . ILE A 1 148 ? -0.950 -6.322 0.048 1.00 94.31 148 ILE A C 1
ATOM 1143 O O . ILE A 1 148 ? 0.075 -6.992 -0.031 1.00 94.31 148 ILE A O 1
ATOM 1147 N N . GLY A 1 149 ? -1.653 -6.233 1.181 1.00 91.12 149 GLY A N 1
ATOM 1148 C CA . GLY A 1 149 ? -1.250 -6.894 2.422 1.00 91.12 149 GLY A CA 1
ATOM 1149 C C . GLY A 1 149 ? -1.171 -8.420 2.307 1.00 91.12 149 GLY A C 1
ATOM 1150 O O . GLY A 1 149 ? -0.249 -9.013 2.858 1.00 91.12 149 GLY A O 1
ATOM 1151 N N . MET A 1 150 ? -2.089 -9.054 1.570 1.00 90.50 150 MET A N 1
ATOM 1152 C CA . MET A 1 150 ? -2.039 -10.496 1.295 1.00 90.50 150 MET A CA 1
ATOM 1153 C C . MET A 1 150 ? -0.819 -10.883 0.454 1.00 90.50 150 MET A C 1
ATOM 1155 O O . MET A 1 150 ? -0.176 -11.885 0.749 1.00 90.50 150 MET A O 1
ATOM 1159 N N . ILE A 1 151 ? -0.499 -10.102 -0.584 1.00 93.06 151 ILE A N 1
ATOM 1160 C CA . ILE A 1 151 ? 0.669 -10.350 -1.444 1.00 93.06 151 ILE A CA 1
ATOM 1161 C C . ILE A 1 151 ? 1.957 -10.202 -0.631 1.00 93.06 151 ILE A C 1
ATOM 1163 O O . ILE A 1 151 ? 2.841 -11.047 -0.729 1.00 93.06 151 ILE A O 1
ATOM 1167 N N . ASP A 1 152 ? 2.051 -9.163 0.198 1.00 90.31 152 ASP A N 1
ATOM 1168 C CA . ASP A 1 152 ? 3.224 -8.917 1.039 1.00 90.31 152 ASP A CA 1
ATOM 1169 C C . ASP A 1 152 ? 3.407 -9.986 2.122 1.00 90.31 152 ASP A C 1
ATOM 1171 O O . ASP A 1 152 ? 4.539 -10.348 2.428 1.00 90.31 152 ASP A O 1
ATOM 1175 N N . ALA A 1 153 ? 2.313 -10.511 2.682 1.00 87.25 153 ALA A N 1
ATOM 1176 C CA . ALA A 1 153 ? 2.354 -11.580 3.680 1.00 87.25 153 ALA A CA 1
ATOM 1177 C C . ALA A 1 153 ? 2.685 -12.958 3.085 1.00 87.25 153 ALA A C 1
ATOM 1179 O O . ALA A 1 153 ? 3.140 -13.833 3.812 1.00 87.25 153 ALA A O 1
ATOM 1180 N N . ALA A 1 154 ? 2.492 -13.161 1.778 1.00 87.75 154 ALA A N 1
ATOM 1181 C CA . ALA A 1 154 ? 2.794 -14.431 1.115 1.00 87.75 154 ALA A CA 1
ATOM 1182 C C . ALA A 1 154 ? 4.298 -14.764 1.069 1.00 87.75 154 ALA A C 1
ATOM 1184 O O . ALA A 1 154 ? 4.653 -15.841 0.613 1.00 87.75 154 ALA A O 1
ATOM 1185 N N . SER A 1 155 ? 5.174 -13.846 1.490 1.00 74.81 155 SER A N 1
ATOM 1186 C CA . SER A 1 155 ? 6.627 -14.039 1.488 1.00 74.81 155 SER A CA 1
ATOM 1187 C C . SER A 1 155 ? 7.191 -14.632 2.784 1.00 74.81 155 SER A C 1
ATOM 1189 O O . SER A 1 155 ? 8.368 -14.972 2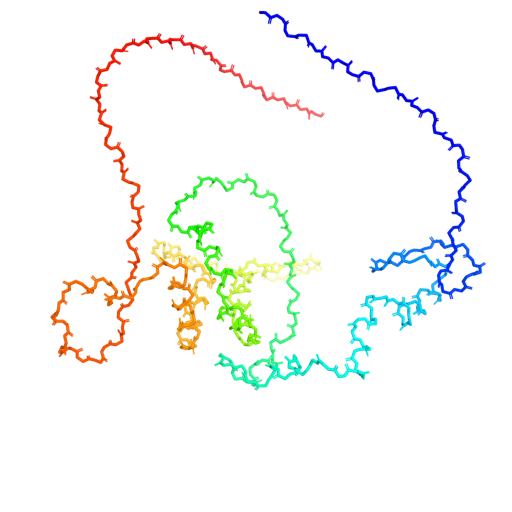.786 1.00 74.81 155 SER A O 1
ATOM 1191 N N . ASP A 1 156 ? 6.407 -14.697 3.865 1.00 62.41 156 ASP A N 1
ATOM 1192 C CA . ASP A 1 156 ? 6.935 -14.930 5.221 1.00 62.41 156 ASP A CA 1
ATOM 1193 C C . ASP A 1 156 ? 6.642 -16.344 5.785 1.00 62.41 156 ASP A C 1
ATOM 1195 O O . ASP A 1 156 ? 7.055 -16.618 6.904 1.00 62.41 156 ASP A O 1
ATOM 1199 N N . ASP A 1 157 ? 5.941 -17.241 5.071 1.00 57.47 157 ASP A N 1
ATOM 1200 C CA . ASP A 1 157 ? 5.316 -18.437 5.695 1.00 57.47 157 ASP A CA 1
ATOM 1201 C C . ASP A 1 157 ? 5.930 -19.808 5.317 1.00 57.47 157 ASP A C 1
ATOM 1203 O O . ASP A 1 157 ? 5.412 -20.826 5.766 1.00 57.47 157 ASP A O 1
ATOM 1207 N N . ASP A 1 158 ? 7.002 -19.889 4.516 1.00 55.84 158 ASP A N 1
ATOM 1208 C CA . ASP A 1 158 ? 7.447 -21.185 3.955 1.00 55.84 158 ASP A CA 1
ATOM 1209 C C . ASP A 1 158 ? 8.612 -21.890 4.696 1.00 55.84 158 ASP A C 1
ATOM 1211 O O . ASP A 1 158 ? 8.975 -22.996 4.293 1.00 55.84 158 ASP A O 1
ATOM 1215 N N . GLU A 1 159 ? 9.192 -21.338 5.776 1.00 55.44 159 GLU A N 1
ATOM 1216 C CA . GLU A 1 159 ? 10.427 -21.920 6.363 1.00 55.44 159 GLU A CA 1
ATOM 1217 C C . GLU A 1 159 ? 10.423 -22.256 7.870 1.00 55.44 159 GLU A C 1
ATOM 1219 O O . GLU A 1 159 ? 11.354 -22.919 8.324 1.00 55.44 159 GLU A O 1
ATOM 1224 N N . GLU A 1 160 ? 9.395 -21.914 8.658 1.00 50.00 160 GLU A N 1
ATOM 1225 C CA . GLU A 1 160 ? 9.481 -22.005 10.136 1.00 50.00 160 GLU A CA 1
ATOM 1226 C C . GLU A 1 160 ? 8.379 -22.852 10.810 1.00 50.00 160 GLU A C 1
ATOM 1228 O O . GLU A 1 160 ? 7.915 -22.550 11.904 1.00 50.00 160 GLU A O 1
ATOM 1233 N N . GLU A 1 161 ? 7.976 -23.966 10.194 1.00 52.91 161 GLU A N 1
ATOM 1234 C CA . GLU A 1 161 ? 7.352 -25.090 10.922 1.00 52.91 161 GLU A CA 1
ATOM 1235 C C . GLU A 1 161 ? 8.295 -26.307 10.911 1.00 52.91 161 GLU A C 1
ATOM 1237 O O . GLU A 1 161 ? 7.929 -27.443 10.614 1.00 52.91 161 GLU A O 1
ATOM 1242 N N . GLY A 1 162 ? 9.569 -26.060 11.228 1.00 51.94 162 GLY A N 1
ATOM 1243 C CA . GLY A 1 162 ? 10.469 -27.085 11.742 1.00 51.94 162 GLY A CA 1
ATOM 1244 C C . GLY A 1 162 ? 10.117 -27.338 13.200 1.00 51.94 162 GLY A C 1
ATOM 1245 O O . GLY A 1 162 ? 10.671 -26.697 14.083 1.00 51.94 162 GLY A O 1
ATOM 1246 N N . GLU A 1 163 ? 9.147 -28.223 13.422 1.00 52.19 163 GLU A N 1
ATOM 1247 C CA . GLU A 1 163 ? 8.725 -28.742 14.723 1.00 52.19 163 GLU A CA 1
ATOM 1248 C C . GLU A 1 163 ? 9.942 -28.953 15.645 1.00 52.19 163 GLU A C 1
ATOM 1250 O O . GLU A 1 163 ? 10.717 -29.897 15.466 1.00 52.19 163 GLU A O 1
ATOM 1255 N N . GLU A 1 164 ? 10.123 -28.071 16.634 1.00 54.72 164 GLU A N 1
ATOM 1256 C CA . GLU A 1 164 ? 10.975 -28.335 17.792 1.00 54.72 164 GLU A CA 1
ATOM 1257 C C . GLU A 1 164 ? 10.261 -29.430 18.600 1.00 54.72 164 GLU A C 1
ATOM 1259 O O . GLU A 1 164 ? 9.483 -29.184 19.523 1.00 54.72 164 GLU A O 1
ATOM 1264 N N . GLU A 1 165 ? 10.432 -30.673 18.153 1.00 55.97 165 GLU A N 1
ATOM 1265 C CA . GLU A 1 165 ? 10.037 -31.870 18.877 1.00 55.97 165 GLU A CA 1
ATOM 1266 C C . GLU A 1 165 ? 10.905 -31.904 20.144 1.00 55.97 165 GLU A C 1
ATOM 1268 O O . GLU A 1 165 ? 12.048 -32.360 20.132 1.00 55.97 165 GLU A O 1
ATOM 1273 N N . VAL A 1 166 ? 10.397 -31.319 21.234 1.00 57.34 166 VAL A N 1
ATOM 1274 C CA . VAL A 1 166 ? 11.033 -31.393 22.553 1.00 57.34 166 VAL A CA 1
ATOM 1275 C C . VAL A 1 166 ? 10.916 -32.842 23.025 1.00 57.34 166 VAL A C 1
ATOM 1277 O O . VAL A 1 166 ? 9.931 -33.247 23.644 1.00 57.34 166 VAL A O 1
ATOM 1280 N N . ASP A 1 167 ? 11.911 -33.646 22.657 1.00 49.53 167 ASP A N 1
ATOM 1281 C CA . ASP A 1 167 ? 12.095 -35.020 23.111 1.00 49.53 167 ASP A CA 1
ATOM 1282 C C . ASP A 1 167 ? 12.524 -35.001 24.586 1.00 49.53 167 ASP A C 1
ATOM 1284 O O . ASP A 1 167 ? 13.704 -35.062 24.928 1.00 49.53 167 ASP A O 1
ATOM 1288 N N . GLU A 1 168 ? 11.548 -34.892 25.488 1.00 61.22 168 GLU A N 1
ATOM 1289 C CA . GLU A 1 168 ? 11.717 -35.355 26.863 1.00 61.22 168 GLU A CA 1
ATOM 1290 C C . GLU A 1 168 ? 11.151 -36.772 26.997 1.00 61.22 168 GLU A C 1
ATOM 1292 O O . GLU A 1 168 ? 10.067 -37.017 27.523 1.00 61.22 168 GLU A O 1
ATOM 1297 N N . GLY A 1 169 ? 11.943 -37.739 26.530 1.00 57.88 169 GLY A N 1
ATOM 1298 C CA . GLY A 1 169 ? 12.059 -39.034 27.189 1.00 57.88 169 GLY A CA 1
ATOM 1299 C C . GLY A 1 169 ? 10.936 -40.023 26.896 1.00 57.88 169 GLY A C 1
ATOM 1300 O O . GLY A 1 169 ? 10.156 -40.384 27.777 1.00 57.88 169 GLY A O 1
ATOM 1301 N N . GLY A 1 170 ? 10.921 -40.587 25.689 1.00 50.53 170 GLY A N 1
ATOM 1302 C CA . GLY A 1 170 ? 10.072 -41.744 25.415 1.00 50.53 170 GLY A CA 1
ATOM 1303 C C . GLY A 1 170 ? 10.473 -42.521 24.173 1.00 50.53 170 GLY A C 1
ATOM 1304 O O . GLY A 1 170 ? 10.008 -42.213 23.083 1.00 50.53 170 GLY A O 1
ATOM 1305 N N . SER A 1 171 ? 11.265 -43.587 24.355 1.00 63.56 171 SER A N 1
ATOM 1306 C CA . SER A 1 171 ? 11.575 -44.600 23.331 1.00 63.56 171 SER A CA 1
ATOM 1307 C C . SER A 1 171 ? 10.362 -44.935 22.454 1.00 63.56 171 SER A C 1
ATOM 1309 O O . SER A 1 171 ? 9.437 -45.620 22.897 1.00 63.56 171 SER A O 1
ATOM 1311 N N . LYS A 1 172 ? 10.384 -44.497 21.191 1.00 49.44 172 LYS A N 1
ATOM 1312 C CA . LYS A 1 172 ? 9.395 -44.864 20.172 1.00 49.44 172 LYS A CA 1
ATOM 1313 C C . LYS A 1 172 ? 10.063 -45.283 18.856 1.00 49.44 172 LYS A C 1
ATOM 1315 O O . LYS A 1 172 ? 11.211 -44.929 18.593 1.00 49.44 172 LYS A O 1
ATOM 1320 N N . PRO A 1 173 ? 9.392 -46.158 18.084 1.00 49.06 173 PRO A N 1
ATOM 1321 C CA . PRO A 1 173 ? 10.032 -47.029 17.108 1.00 49.06 173 PRO A CA 1
ATOM 1322 C C . PRO A 1 173 ? 10.477 -46.285 15.850 1.00 49.06 173 PRO A C 1
ATOM 1324 O O . PRO A 1 173 ? 9.790 -45.401 15.346 1.00 49.06 173 PRO A O 1
ATOM 1327 N N . LYS A 1 174 ? 11.622 -46.727 15.319 1.00 51.09 174 LYS A N 1
ATOM 1328 C CA . LYS A 1 174 ? 12.255 -46.290 14.070 1.00 51.09 174 LYS A CA 1
ATOM 1329 C C . LYS A 1 174 ? 11.300 -46.431 12.877 1.00 51.09 174 LYS A C 1
ATOM 1331 O O . LYS A 1 174 ? 11.328 -47.447 12.185 1.00 51.09 174 LYS A O 1
ATOM 1336 N N . TYR A 1 175 ? 10.499 -45.411 12.590 1.00 48.03 175 TYR A N 1
ATOM 1337 C CA . TYR A 1 175 ? 9.918 -45.262 11.262 1.00 48.03 175 TYR A CA 1
ATOM 1338 C C . TYR A 1 175 ? 10.960 -44.618 10.357 1.00 48.03 175 TYR A C 1
ATOM 1340 O O . TYR A 1 175 ? 11.378 -43.477 10.546 1.00 48.03 175 TYR A O 1
ATOM 1348 N N . GLN A 1 176 ? 11.423 -45.407 9.390 1.00 51.69 176 GLN A N 1
ATOM 1349 C CA . GLN A 1 176 ? 12.262 -44.960 8.291 1.00 51.69 176 GLN A CA 1
ATOM 1350 C C . GLN A 1 176 ? 11.549 -43.820 7.565 1.00 51.69 176 GLN A C 1
ATOM 1352 O O . GLN A 1 176 ? 10.631 -44.025 6.772 1.00 51.69 176 GLN A O 1
ATOM 1357 N N . ARG A 1 177 ? 11.999 -42.602 7.862 1.00 44.81 177 ARG A N 1
ATOM 1358 C CA . ARG A 1 177 ? 11.717 -41.388 7.109 1.00 44.81 177 ARG A CA 1
ATOM 1359 C C . ARG A 1 177 ? 12.311 -41.615 5.722 1.00 44.81 177 ARG A C 1
ATOM 1361 O O . ARG A 1 177 ? 13.509 -41.426 5.513 1.00 44.81 177 ARG A O 1
ATOM 1368 N N . TYR A 1 178 ? 11.489 -42.091 4.789 1.00 53.62 178 TYR A N 1
ATOM 1369 C CA . TYR A 1 178 ? 11.796 -42.011 3.369 1.00 53.62 178 TYR A CA 1
ATOM 1370 C C . TYR A 1 178 ? 11.948 -40.523 3.065 1.00 53.62 178 TYR A C 1
ATOM 1372 O O . TYR A 1 178 ? 10.968 -39.816 2.846 1.00 53.62 178 TYR A O 1
ATOM 1380 N N . LYS A 1 179 ? 13.192 -40.035 3.132 1.00 50.72 179 LYS A N 1
ATOM 1381 C CA . LYS A 1 179 ? 13.611 -38.776 2.534 1.00 50.72 179 LYS A CA 1
ATOM 1382 C C . LYS A 1 179 ? 13.252 -38.913 1.064 1.00 50.72 179 LYS A C 1
ATOM 1384 O O . LYS A 1 179 ? 13.994 -39.524 0.297 1.00 50.72 179 LYS A O 1
ATOM 1389 N N . SER A 1 180 ? 12.068 -38.437 0.683 1.00 43.81 180 SER A N 1
ATOM 1390 C CA . SER A 1 180 ? 11.730 -38.269 -0.715 1.00 43.81 180 SER A CA 1
ATOM 1391 C C . SER A 1 180 ? 12.693 -37.217 -1.226 1.00 43.81 180 SER A C 1
ATOM 1393 O O . SER A 1 180 ? 12.482 -36.018 -1.059 1.00 43.81 180 SER A O 1
ATOM 1395 N N . ASN A 1 181 ? 13.783 -37.720 -1.792 1.00 45.56 181 ASN A N 1
ATOM 1396 C CA . ASN A 1 181 ? 14.717 -37.051 -2.665 1.00 45.56 181 ASN A CA 1
ATOM 1397 C C . ASN A 1 181 ? 13.919 -36.584 -3.892 1.00 45.56 181 ASN A C 1
ATOM 1399 O O . ASN A 1 181 ? 14.027 -37.148 -4.980 1.00 45.56 181 ASN A O 1
ATOM 1403 N N . ARG A 1 182 ? 12.992 -35.639 -3.688 1.00 44.00 182 ARG A N 1
ATOM 1404 C CA . ARG A 1 182 ? 12.279 -34.961 -4.759 1.00 44.00 182 ARG A CA 1
ATOM 1405 C C . ARG A 1 182 ? 13.343 -34.110 -5.407 1.00 44.00 182 ARG A C 1
ATOM 1407 O O . ARG A 1 182 ? 13.755 -33.095 -4.859 1.00 44.00 182 ARG A O 1
ATOM 1414 N N . GLY A 1 183 ? 13.854 -34.669 -6.498 1.00 44.88 183 GLY A N 1
ATOM 1415 C CA . GLY A 1 183 ? 14.959 -34.148 -7.259 1.00 44.88 183 GLY A CA 1
ATOM 1416 C C . GLY A 1 183 ? 14.862 -32.642 -7.374 1.00 44.88 183 GLY A C 1
ATOM 1417 O O . GLY A 1 183 ? 13.848 -32.097 -7.810 1.00 44.88 183 GLY A O 1
ATOM 1418 N N . ASN A 1 184 ? 15.962 -32.032 -6.962 1.00 49.88 184 ASN A N 1
ATOM 1419 C CA . ASN A 1 184 ? 16.524 -30.800 -7.464 1.00 49.88 184 ASN A CA 1
ATOM 1420 C C . ASN A 1 184 ? 16.437 -30.764 -9.004 1.00 49.88 184 ASN A C 1
ATOM 1422 O O . ASN A 1 184 ? 17.419 -31.003 -9.702 1.00 49.88 184 ASN A O 1
ATOM 1426 N N . ASN A 1 185 ? 15.237 -30.554 -9.546 1.00 46.75 185 ASN A N 1
ATOM 1427 C CA . ASN A 1 185 ? 15.018 -30.340 -10.968 1.00 46.75 185 ASN A CA 1
ATOM 1428 C C . ASN A 1 185 ? 15.184 -28.838 -11.213 1.00 46.75 185 ASN A C 1
ATOM 1430 O O . ASN A 1 185 ? 14.221 -28.089 -11.388 1.00 46.75 185 ASN A O 1
ATOM 1434 N N . GLY A 1 186 ? 16.440 -28.405 -11.094 1.00 52.97 186 GLY A N 1
ATOM 1435 C CA . GLY A 1 186 ? 16.884 -27.030 -11.249 1.00 52.97 186 GLY A CA 1
ATOM 1436 C C . GLY A 1 186 ? 16.751 -26.563 -12.693 1.00 52.97 186 GLY A C 1
ATOM 1437 O O . GLY A 1 186 ? 17.644 -26.782 -13.503 1.00 52.97 186 GLY A O 1
ATOM 1438 N N . SER A 1 187 ? 15.624 -25.928 -13.012 1.00 52.25 187 SER A N 1
ATOM 1439 C CA . SER A 1 187 ? 15.510 -24.989 -14.147 1.00 52.25 187 SER A CA 1
ATOM 1440 C C . SER A 1 187 ? 14.200 -24.199 -14.186 1.00 52.25 187 SER A C 1
ATOM 1442 O O . SER A 1 187 ? 14.064 -23.303 -15.014 1.00 52.25 187 SER A O 1
ATOM 1444 N N . ASN A 1 188 ? 13.251 -24.449 -13.282 1.00 50.53 188 ASN A N 1
ATOM 1445 C CA . ASN A 1 188 ? 12.171 -23.495 -13.068 1.00 50.53 188 ASN A CA 1
ATOM 1446 C C . ASN A 1 188 ? 12.690 -22.468 -12.074 1.00 50.53 188 ASN A C 1
ATOM 1448 O O . ASN A 1 188 ? 12.745 -22.769 -10.883 1.00 50.53 188 ASN A O 1
ATOM 1452 N N . SER A 1 189 ? 13.113 -21.300 -12.568 1.00 59.53 189 SER A N 1
ATOM 1453 C CA . SER A 1 189 ? 13.416 -20.120 -11.756 1.00 59.53 189 SER A CA 1
ATOM 1454 C C . SER A 1 189 ? 12.433 -20.083 -10.597 1.00 59.53 189 SER A C 1
ATOM 1456 O O . SER A 1 189 ? 11.225 -20.060 -10.837 1.00 59.53 189 SER A O 1
ATOM 1458 N N . SER A 1 190 ? 12.927 -20.204 -9.367 1.00 74.38 190 SER A N 1
ATOM 1459 C CA . SER A 1 190 ? 12.098 -20.253 -8.168 1.00 74.38 190 SER A CA 1
ATOM 1460 C C . SER A 1 190 ? 11.383 -18.914 -8.045 1.00 74.38 190 SER A C 1
ATOM 1462 O O . SER A 1 190 ? 11.893 -17.966 -7.453 1.00 74.38 190 SER A O 1
ATOM 1464 N N . ILE A 1 191 ? 10.227 -18.805 -8.701 1.00 83.44 191 ILE A N 1
ATOM 1465 C CA . ILE A 1 191 ? 9.371 -17.632 -8.648 1.00 83.44 191 ILE A CA 1
ATOM 1466 C C . ILE A 1 191 ? 9.050 -17.452 -7.174 1.00 83.44 191 ILE A C 1
ATOM 1468 O O . ILE A 1 191 ? 8.402 -18.314 -6.580 1.00 83.44 191 ILE A O 1
ATOM 1472 N N . SER A 1 192 ? 9.531 -16.350 -6.598 1.00 86.06 192 SER A N 1
ATOM 1473 C CA . SER A 1 192 ? 9.283 -16.025 -5.197 1.00 86.06 192 SER A CA 1
ATOM 1474 C C . SER A 1 192 ? 7.786 -16.192 -4.887 1.00 86.06 192 SER A C 1
ATOM 1476 O O . SER A 1 192 ? 6.955 -15.749 -5.695 1.00 86.06 1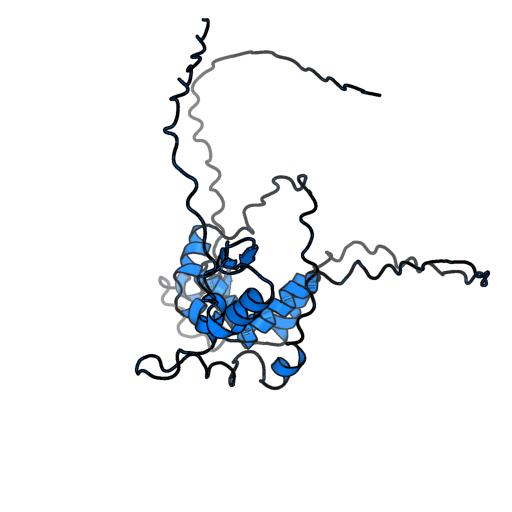92 SER A O 1
ATOM 1478 N N . PRO A 1 193 ? 7.413 -16.789 -3.738 1.00 88.31 193 PRO A N 1
ATOM 1479 C CA . PRO A 1 193 ? 6.018 -16.923 -3.312 1.00 88.31 193 PRO A CA 1
ATOM 1480 C C . PRO A 1 193 ? 5.222 -15.618 -3.446 1.00 88.31 193 PRO A C 1
ATOM 1482 O O . PRO A 1 193 ? 4.074 -15.618 -3.897 1.00 88.31 193 PRO A O 1
ATOM 1485 N N . ARG A 1 194 ? 5.877 -14.478 -3.190 1.00 89.19 194 ARG A N 1
ATOM 1486 C CA . ARG A 1 194 ? 5.323 -13.134 -3.387 1.00 89.19 194 ARG A CA 1
ATOM 1487 C C . ARG A 1 194 ? 4.990 -12.822 -4.847 1.00 89.19 194 ARG A C 1
ATOM 1489 O O . ARG A 1 194 ? 3.914 -12.302 -5.137 1.00 89.19 194 ARG A O 1
ATOM 1496 N N . VAL A 1 195 ? 5.884 -13.148 -5.778 1.00 90.88 195 VAL A N 1
ATOM 1497 C CA . VAL A 1 195 ? 5.666 -12.954 -7.223 1.00 90.88 195 VAL A CA 1
ATOM 1498 C C . VAL A 1 195 ? 4.539 -13.861 -7.715 1.00 90.88 195 VAL A C 1
ATOM 1500 O O . VAL A 1 195 ? 3.678 -13.427 -8.483 1.00 90.88 195 VAL A O 1
ATOM 1503 N N . LEU A 1 196 ? 4.478 -15.098 -7.218 1.00 91.50 196 LEU A N 1
ATOM 1504 C CA . LEU A 1 196 ? 3.391 -16.021 -7.529 1.00 91.50 196 LEU A CA 1
ATOM 1505 C C . LEU A 1 196 ? 2.042 -15.519 -6.984 1.00 91.50 196 LEU A C 1
ATOM 1507 O O . LEU A 1 196 ? 1.029 -15.585 -7.685 1.00 91.50 196 LEU A O 1
ATOM 1511 N N . ALA A 1 197 ? 2.016 -14.975 -5.763 1.00 92.56 197 ALA A N 1
ATOM 1512 C CA . ALA A 1 197 ? 0.831 -14.355 -5.171 1.00 92.56 197 ALA A CA 1
ATOM 1513 C C . ALA A 1 197 ? 0.380 -13.116 -5.960 1.00 92.56 197 ALA A C 1
ATOM 1515 O O . ALA A 1 197 ? -0.814 -12.953 -6.230 1.00 92.56 197 ALA A O 1
ATOM 1516 N N . LEU A 1 198 ? 1.321 -12.280 -6.408 1.00 94.69 198 LEU A N 1
ATOM 1517 C CA . LEU A 1 198 ? 1.036 -11.148 -7.287 1.00 94.69 198 LEU A CA 1
ATOM 1518 C C . LEU A 1 198 ? 0.414 -11.612 -8.614 1.00 94.69 198 LEU A C 1
ATOM 1520 O O . LEU A 1 198 ? -0.608 -11.077 -9.037 1.00 94.69 198 LEU A O 1
ATOM 1524 N N . ALA A 1 199 ? 0.968 -12.643 -9.254 1.00 94.19 199 ALA A N 1
ATOM 1525 C CA . ALA A 1 199 ? 0.405 -13.190 -10.487 1.00 94.19 199 ALA A CA 1
ATOM 1526 C C . ALA A 1 199 ? -1.028 -13.714 -10.273 1.00 94.19 199 ALA A C 1
ATOM 1528 O O . ALA A 1 199 ? -1.949 -13.345 -11.005 1.00 94.19 199 ALA A O 1
ATOM 1529 N N . ARG A 1 200 ? -1.255 -14.510 -9.219 1.00 93.69 200 ARG A N 1
ATOM 1530 C CA . ARG A 1 200 ? -2.584 -15.047 -8.871 1.00 93.69 200 ARG A CA 1
ATOM 1531 C C . ARG A 1 200 ? -3.607 -13.945 -8.594 1.00 93.69 200 ARG A C 1
ATOM 1533 O O . ARG A 1 200 ? -4.742 -14.034 -9.069 1.00 93.69 200 ARG A O 1
ATOM 1540 N N . THR A 1 201 ? -3.220 -12.906 -7.855 1.00 94.88 201 THR A N 1
ATOM 1541 C CA . THR A 1 201 ? -4.103 -11.772 -7.539 1.00 94.88 201 THR A CA 1
ATOM 1542 C C . THR A 1 201 ? -4.416 -10.941 -8.779 1.00 94.88 201 THR A C 1
ATOM 1544 O O . THR A 1 201 ? -5.586 -10.626 -8.990 1.00 94.88 201 THR A O 1
ATOM 1547 N N . LYS A 1 202 ? -3.436 -10.674 -9.657 1.00 95.25 202 LYS A N 1
ATOM 1548 C CA . LYS A 1 202 ? -3.684 -10.022 -10.958 1.00 95.25 202 LYS A CA 1
ATOM 1549 C C . LYS A 1 202 ? -4.683 -10.812 -11.810 1.00 95.25 202 LYS A C 1
ATOM 1551 O O . LYS A 1 202 ? -5.595 -10.215 -12.373 1.00 95.25 202 LYS A O 1
ATOM 1556 N N . HIS A 1 203 ? -4.562 -12.140 -11.871 1.00 94.25 203 HIS A N 1
ATOM 1557 C CA . HIS A 1 203 ? -5.500 -12.978 -12.628 1.00 94.25 203 HIS A CA 1
ATOM 1558 C C . HIS A 1 203 ? -6.905 -13.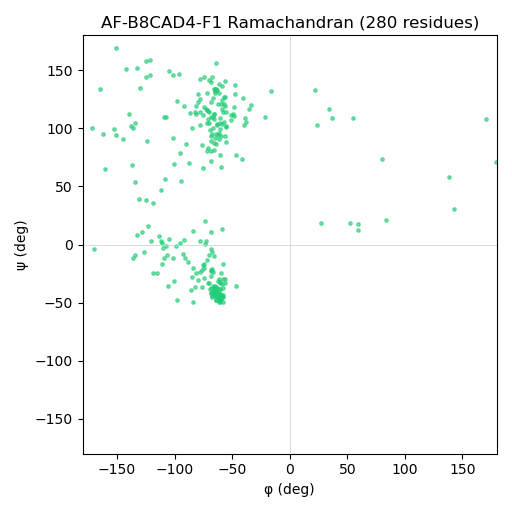034 -12.012 1.00 94.25 203 HIS A C 1
ATOM 1560 O O . HIS A 1 203 ? -7.892 -13.021 -12.744 1.00 94.25 203 HIS A O 1
ATOM 1566 N N . SER A 1 204 ? -7.007 -13.084 -10.683 1.00 94.44 204 SER A N 1
ATOM 1567 C CA . SER A 1 204 ? -8.294 -13.235 -9.985 1.00 94.44 204 SER A CA 1
ATOM 1568 C C . SER A 1 204 ? -9.060 -11.915 -9.849 1.00 94.44 204 SER A C 1
ATOM 1570 O O . SER A 1 204 ? -10.285 -11.916 -9.737 1.00 94.44 204 SER A O 1
ATOM 1572 N N . HIS A 1 205 ? -8.355 -10.780 -9.873 1.00 95.06 205 HIS A N 1
ATOM 1573 C CA . HIS A 1 205 ? -8.924 -9.450 -9.675 1.00 95.06 205 HIS A CA 1
ATOM 1574 C C . HIS A 1 205 ? -8.591 -8.545 -10.876 1.00 95.06 205 HIS A C 1
ATOM 1576 O O . HIS A 1 205 ? -7.600 -7.814 -10.839 1.00 95.06 205 HIS A O 1
ATOM 1582 N N . PRO A 1 206 ? -9.425 -8.507 -11.934 1.00 94.12 206 PRO A N 1
ATOM 1583 C CA . PRO A 1 206 ? -9.123 -7.733 -13.145 1.00 94.12 206 PRO A CA 1
ATOM 1584 C C . PRO A 1 206 ? -9.002 -6.225 -12.883 1.00 94.12 206 PRO A C 1
ATOM 1586 O O . PRO A 1 206 ? -8.200 -5.547 -13.517 1.00 94.12 206 PRO A O 1
ATOM 1589 N N . LYS A 1 207 ? -9.741 -5.697 -11.900 1.00 95.44 207 LYS A N 1
ATOM 1590 C CA . LYS A 1 207 ? -9.593 -4.303 -11.452 1.00 95.44 207 LYS A CA 1
ATOM 1591 C C . LYS A 1 207 ? -8.238 -4.040 -10.802 1.00 95.44 207 LYS A C 1
ATOM 1593 O O . LYS A 1 207 ? -7.662 -2.984 -11.017 1.00 95.44 207 LYS A O 1
ATOM 1598 N N . PHE A 1 208 ? -7.717 -5.001 -10.037 1.00 96.31 208 PHE A N 1
ATOM 1599 C CA . PHE A 1 208 ? -6.375 -4.908 -9.467 1.00 96.31 208 PHE A CA 1
ATOM 1600 C C . PHE A 1 208 ? -5.313 -4.933 -10.567 1.00 96.31 208 PHE A C 1
ATOM 1602 O O . PHE A 1 208 ? -4.380 -4.141 -10.523 1.00 96.31 208 PHE A O 1
ATOM 1609 N N . ALA A 1 209 ? -5.481 -5.775 -11.591 1.00 95.38 209 ALA A N 1
ATOM 1610 C CA . ALA A 1 209 ? -4.595 -5.754 -12.752 1.00 95.38 209 ALA A CA 1
ATOM 1611 C C . ALA A 1 209 ? -4.589 -4.375 -13.438 1.00 95.38 209 ALA A C 1
ATOM 1613 O O . ALA A 1 209 ? -3.518 -3.795 -13.591 1.00 95.38 209 ALA A O 1
ATOM 1614 N N . ALA A 1 210 ? -5.766 -3.808 -13.729 1.00 95.06 210 ALA A N 1
ATOM 1615 C CA . ALA A 1 210 ? -5.887 -2.470 -14.313 1.00 95.06 210 ALA A CA 1
ATOM 1616 C C . ALA A 1 210 ? -5.280 -1.371 -13.420 1.00 95.06 210 ALA A C 1
ATOM 1618 O O . ALA A 1 210 ? -4.637 -0.451 -13.917 1.00 95.06 210 ALA A O 1
ATOM 1619 N N . PHE A 1 211 ? -5.436 -1.483 -12.097 1.00 96.44 211 PHE A N 1
ATOM 1620 C CA . PHE A 1 211 ? -4.791 -0.594 -11.133 1.00 96.44 211 PHE A CA 1
ATOM 1621 C C . PHE A 1 211 ? -3.261 -0.636 -11.237 1.00 96.44 211 PHE A C 1
ATOM 1623 O O . PHE A 1 211 ? -2.623 0.416 -11.281 1.00 96.44 211 PHE A O 1
ATOM 1630 N N . ILE A 1 212 ? -2.669 -1.835 -11.297 1.00 96.31 212 ILE A N 1
ATOM 1631 C CA . ILE A 1 212 ? -1.219 -2.001 -11.454 1.00 96.31 212 ILE A CA 1
ATOM 1632 C C . ILE A 1 212 ? -0.757 -1.394 -12.780 1.00 96.31 212 ILE A C 1
ATOM 1634 O O . ILE A 1 212 ? 0.230 -0.664 -12.796 1.00 96.31 212 ILE A O 1
ATOM 1638 N N . ASP A 1 213 ? -1.481 -1.632 -13.869 1.00 94.88 213 ASP A N 1
ATOM 1639 C CA . ASP A 1 213 ? -1.123 -1.098 -15.184 1.00 94.88 213 ASP A CA 1
ATOM 1640 C C . ASP A 1 213 ? -1.187 0.446 -15.190 1.00 94.88 213 ASP A C 1
ATOM 1642 O O . ASP A 1 213 ? -0.236 1.106 -15.611 1.00 94.88 213 ASP A O 1
ATOM 1646 N N . GLN A 1 214 ? -2.229 1.040 -14.592 1.00 95.81 214 GLN A N 1
ATOM 1647 C CA . GLN A 1 214 ? -2.351 2.491 -14.401 1.00 95.81 214 GLN A CA 1
ATOM 1648 C C . GLN A 1 214 ? -1.249 3.072 -13.496 1.00 95.81 214 GLN A C 1
ATOM 1650 O O . GLN A 1 214 ? -0.750 4.179 -13.732 1.00 95.81 214 GLN A O 1
ATOM 1655 N N . MET A 1 215 ? -0.846 2.339 -12.454 1.00 95.94 215 MET A N 1
ATOM 1656 C CA . MET A 1 215 ? 0.270 2.711 -11.582 1.00 95.94 215 MET A CA 1
ATOM 1657 C C . MET A 1 215 ? 1.592 2.728 -12.362 1.00 95.94 215 MET A C 1
ATOM 1659 O O . MET A 1 215 ? 2.362 3.681 -12.233 1.00 95.94 215 MET A O 1
ATOM 1663 N N . MET A 1 216 ? 1.826 1.727 -13.212 1.00 94.81 216 MET A N 1
ATOM 1664 C CA . MET A 1 216 ? 3.020 1.626 -14.058 1.00 94.81 216 MET A CA 1
ATOM 1665 C C . MET A 1 216 ? 3.053 2.708 -15.148 1.00 94.81 216 MET A C 1
ATOM 1667 O O . MET A 1 216 ? 4.111 3.287 -15.394 1.00 94.81 216 MET A O 1
ATOM 1671 N N . LEU A 1 217 ? 1.902 3.055 -15.734 1.00 93.56 217 LEU A N 1
ATOM 1672 C CA . LEU A 1 217 ? 1.752 4.205 -16.637 1.00 93.56 217 LEU A CA 1
ATOM 1673 C C . LEU A 1 217 ? 2.069 5.526 -15.926 1.00 93.56 217 LEU A C 1
ATOM 1675 O O . LEU A 1 217 ? 2.843 6.340 -16.420 1.00 93.56 217 LEU A O 1
ATOM 1679 N N . THR A 1 218 ? 1.540 5.721 -14.715 1.00 95.06 218 THR A N 1
ATOM 1680 C CA . THR A 1 218 ? 1.785 6.937 -13.915 1.00 95.06 218 THR A CA 1
ATOM 1681 C C . THR A 1 218 ? 3.256 7.079 -13.524 1.00 95.06 218 THR A C 1
ATOM 1683 O O . THR A 1 218 ? 3.796 8.187 -13.502 1.00 95.06 218 THR A O 1
ATOM 1686 N N . ALA A 1 219 ? 3.926 5.963 -13.231 1.00 94.94 219 ALA A N 1
ATOM 1687 C CA . ALA A 1 219 ? 5.363 5.953 -12.996 1.00 94.94 219 ALA A CA 1
ATOM 1688 C C . ALA A 1 219 ? 6.163 6.265 -14.279 1.00 94.94 219 ALA A C 1
ATOM 1690 O O . ALA A 1 219 ? 7.282 6.761 -14.187 1.00 94.94 219 ALA A O 1
ATOM 1691 N N . GLY A 1 220 ? 5.581 6.061 -15.465 1.00 92.06 220 GLY A N 1
ATOM 1692 C CA . GLY A 1 220 ? 6.253 6.203 -16.757 1.00 92.06 220 GLY A CA 1
ATOM 1693 C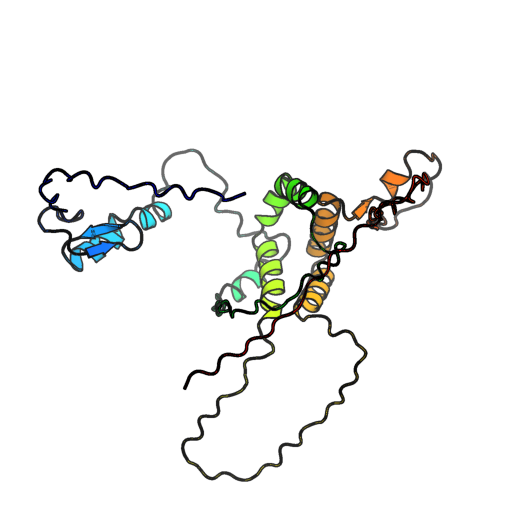 C . GLY A 1 220 ? 7.038 4.958 -17.170 1.00 92.06 220 GLY A C 1
ATOM 1694 O O . GLY A 1 220 ? 7.968 5.069 -17.959 1.00 92.06 220 GLY A O 1
ATOM 1695 N N . VAL A 1 221 ? 6.699 3.792 -16.609 1.00 92.00 221 VAL A N 1
ATOM 1696 C CA . VAL A 1 221 ? 7.294 2.499 -16.993 1.00 92.00 221 VAL A CA 1
ATOM 1697 C C . VAL A 1 221 ? 6.611 1.932 -18.232 1.00 92.00 221 VAL A C 1
ATOM 1699 O O . VAL A 1 221 ? 7.254 1.315 -19.077 1.00 92.00 221 VAL A O 1
ATOM 1702 N N . LEU A 1 222 ? 5.300 2.141 -18.335 1.00 92.38 222 LEU A N 1
ATOM 1703 C CA . LEU A 1 222 ? 4.517 1.815 -19.518 1.00 92.38 222 LEU A CA 1
ATOM 1704 C C . LEU A 1 222 ? 4.185 3.102 -20.271 1.00 92.38 222 LEU A C 1
ATOM 1706 O O . LEU A 1 222 ? 4.019 4.158 -19.658 1.00 92.38 222 LEU A O 1
ATOM 1710 N N . THR A 1 223 ? 4.063 2.992 -21.588 1.00 87.38 223 THR A N 1
ATOM 1711 C CA . THR A 1 223 ? 3.531 4.035 -22.470 1.00 87.38 223 THR A CA 1
ATOM 1712 C C . THR A 1 223 ? 2.328 3.489 -23.228 1.00 87.38 223 THR A C 1
ATOM 1714 O O . THR A 1 223 ? 2.299 2.307 -23.588 1.00 87.38 223 THR A O 1
ATOM 1717 N N . HIS A 1 224 ? 1.338 4.342 -23.493 1.00 86.75 224 HIS A N 1
ATOM 1718 C CA . HIS A 1 224 ? 0.276 3.998 -24.432 1.00 86.75 224 HIS A CA 1
ATOM 1719 C C . HIS A 1 224 ? 0.889 3.867 -25.830 1.00 86.75 224 HIS A C 1
ATOM 1721 O O . HIS A 1 224 ? 1.690 4.713 -26.236 1.00 86.75 224 HIS A O 1
ATOM 1727 N N . ALA A 1 225 ? 0.544 2.808 -26.566 1.00 78.06 225 ALA A N 1
ATOM 1728 C CA . ALA A 1 225 ? 1.023 2.640 -27.940 1.00 78.06 225 ALA A CA 1
ATOM 1729 C C . ALA A 1 225 ? 0.656 3.843 -28.834 1.00 78.06 225 ALA A C 1
ATOM 1731 O O . ALA A 1 225 ? 1.420 4.196 -29.733 1.00 78.06 225 ALA A O 1
ATOM 1732 N N . ASP A 1 226 ? -0.454 4.519 -28.535 1.00 71.44 226 ASP A N 1
ATOM 1733 C CA . ASP A 1 226 ? -0.993 5.611 -29.349 1.00 71.44 226 ASP A CA 1
ATOM 1734 C C . ASP A 1 226 ? -0.200 6.921 -29.223 1.00 71.44 226 ASP A C 1
ATOM 1736 O O . ASP A 1 226 ? -0.094 7.676 -30.192 1.00 71.44 226 ASP A O 1
ATOM 1740 N N . ASP A 1 227 ? 0.451 7.166 -28.081 1.00 63.38 227 ASP A N 1
ATOM 1741 C CA . ASP A 1 227 ? 1.240 8.389 -27.863 1.00 63.38 227 ASP A CA 1
ATOM 1742 C C . ASP A 1 227 ? 2.495 8.435 -28.749 1.00 63.38 227 ASP A C 1
ATOM 1744 O O . ASP A 1 227 ? 3.029 9.505 -29.045 1.00 63.38 227 ASP A O 1
ATOM 1748 N N . THR A 1 228 ? 2.951 7.274 -29.229 1.00 58.56 228 THR A N 1
ATOM 1749 C CA . THR A 1 228 ? 4.108 7.178 -30.134 1.00 58.56 228 THR A CA 1
ATOM 1750 C C . THR A 1 228 ? 3.707 7.417 -31.596 1.00 58.56 228 THR A C 1
ATOM 1752 O O . THR A 1 228 ? 4.547 7.775 -32.420 1.00 58.56 228 THR A O 1
ATOM 1755 N N . ALA A 1 229 ? 2.419 7.269 -31.928 1.00 56.56 229 ALA A N 1
ATOM 1756 C CA . ALA A 1 229 ? 1.903 7.354 -33.294 1.00 56.56 229 ALA A CA 1
ATOM 1757 C C . ALA A 1 229 ? 1.362 8.744 -33.674 1.00 56.56 229 ALA A C 1
ATOM 1759 O O . ALA A 1 229 ? 0.948 8.947 -34.814 1.00 56.56 229 ALA A O 1
ATOM 1760 N N . HIS A 1 230 ? 1.420 9.741 -32.785 1.00 51.81 230 HIS A N 1
ATOM 1761 C CA . HIS A 1 230 ? 0.905 11.090 -33.061 1.00 51.81 230 HIS A CA 1
ATOM 1762 C C . HIS A 1 230 ? 1.679 11.905 -34.126 1.00 51.81 230 HIS A C 1
ATOM 1764 O O . HIS A 1 230 ? 1.371 13.076 -34.336 1.00 51.81 230 HIS A O 1
ATOM 1770 N N . ASN A 1 231 ? 2.605 11.286 -34.872 1.00 52.47 231 ASN A N 1
ATOM 1771 C CA . ASN A 1 231 ? 3.157 11.826 -36.123 1.00 52.47 231 ASN A CA 1
ATOM 1772 C C . ASN A 1 231 ? 2.782 11.020 -37.383 1.00 52.47 231 ASN A C 1
ATOM 1774 O O . ASN A 1 231 ? 3.307 11.304 -38.459 1.00 52.47 231 ASN A O 1
ATOM 1778 N N . THR A 1 232 ? 1.899 10.020 -37.310 1.00 50.78 232 THR A N 1
ATOM 1779 C CA . THR A 1 232 ? 1.582 9.182 -38.478 1.00 50.78 232 THR A CA 1
ATOM 1780 C C . THR A 1 232 ? 0.074 8.959 -38.589 1.00 50.78 232 THR A C 1
ATOM 1782 O O . THR A 1 232 ? -0.517 8.146 -37.890 1.00 50.78 232 THR A O 1
ATOM 1785 N N . LEU A 1 233 ? -0.544 9.732 -39.486 1.00 53.56 233 LEU A N 1
ATOM 1786 C CA . LEU A 1 233 ? -1.981 9.918 -39.756 1.00 53.56 233 LEU A CA 1
ATOM 1787 C C . LEU A 1 233 ? -2.774 8.642 -40.157 1.00 53.56 233 LEU A C 1
ATOM 1789 O O . LEU A 1 233 ? -3.888 8.753 -40.659 1.00 53.56 233 LEU A O 1
ATOM 1793 N N . GLU A 1 234 ? -2.238 7.432 -39.997 1.00 55.16 234 GLU A N 1
ATOM 1794 C CA . GLU A 1 234 ? -2.713 6.246 -40.732 1.00 55.16 234 GLU A CA 1
ATOM 1795 C C . GLU A 1 234 ? -3.462 5.189 -39.891 1.00 55.16 234 GLU A C 1
ATOM 1797 O O . GLU A 1 234 ? -4.011 4.242 -40.447 1.00 55.16 234 GLU A O 1
ATOM 1802 N N . SER A 1 235 ? -3.596 5.355 -38.569 1.00 55.72 235 SER A N 1
ATOM 1803 C CA . SER A 1 235 ? -4.223 4.336 -37.691 1.00 55.72 235 SER A CA 1
ATOM 1804 C C . SER A 1 235 ? -5.763 4.361 -37.599 1.00 55.72 235 SER A C 1
ATOM 1806 O O . SER A 1 235 ? -6.343 3.668 -36.766 1.00 55.72 235 SER A O 1
ATOM 1808 N N . LEU A 1 236 ? -6.476 5.106 -38.451 1.00 48.94 236 LEU A N 1
ATOM 1809 C CA . LEU A 1 236 ? -7.919 5.363 -38.279 1.00 48.94 236 LEU A CA 1
ATOM 1810 C C . LEU A 1 236 ? -8.863 4.167 -38.576 1.00 48.94 236 LEU A C 1
ATOM 1812 O O . LEU A 1 236 ? -10.076 4.341 -38.503 1.00 48.94 236 LEU A O 1
ATOM 1816 N N . MET A 1 237 ? -8.388 2.959 -38.915 1.00 50.22 237 MET A N 1
ATOM 1817 C CA . MET A 1 237 ? -9.292 1.880 -39.381 1.00 50.22 237 MET A CA 1
ATOM 1818 C C . MET A 1 237 ? -9.187 0.504 -38.688 1.00 50.22 237 MET A C 1
ATOM 1820 O O . MET A 1 237 ? -9.819 -0.444 -39.150 1.00 50.22 237 MET A O 1
ATOM 1824 N N . GLY A 1 238 ? -8.472 0.348 -37.569 1.00 46.94 238 GLY A N 1
ATOM 1825 C CA . GLY A 1 238 ? -8.307 -0.959 -36.901 1.00 46.94 238 GLY A CA 1
ATOM 1826 C C . GLY A 1 238 ? -9.094 -1.105 -35.595 1.00 46.94 238 GLY A C 1
ATOM 1827 O O . GLY A 1 238 ? -8.746 -0.480 -34.605 1.00 46.94 238 GLY A O 1
ATOM 1828 N N . GLY A 1 239 ? -10.146 -1.926 -35.564 1.00 47.75 239 GLY A N 1
ATOM 1829 C CA . GLY A 1 239 ? -11.081 -2.020 -34.437 1.00 47.75 239 GLY A CA 1
ATOM 1830 C C . GLY A 1 239 ? -10.560 -2.660 -33.137 1.00 47.75 239 GLY A C 1
ATOM 1831 O O . GLY A 1 239 ? -9.896 -3.690 -33.154 1.00 47.75 239 GLY A O 1
ATOM 1832 N N . GLY A 1 240 ? -10.990 -2.090 -32.004 1.00 48.22 240 GLY A N 1
ATOM 1833 C CA . GLY A 1 240 ? -11.472 -2.793 -30.800 1.00 48.22 240 GLY A CA 1
ATOM 1834 C C . GLY A 1 240 ? -10.546 -3.780 -30.079 1.00 48.22 240 GLY A C 1
ATOM 1835 O O . GLY A 1 240 ? -11.038 -4.612 -29.313 1.00 48.22 240 GLY A O 1
ATOM 1836 N N . GLY A 1 241 ? -9.238 -3.729 -30.317 1.00 51.25 241 GLY A N 1
ATOM 1837 C CA . GLY A 1 241 ? -8.248 -4.544 -29.625 1.00 51.25 241 GLY A CA 1
ATOM 1838 C C . GLY A 1 241 ? -7.719 -3.811 -28.401 1.00 51.25 241 GLY A C 1
ATOM 1839 O O . GLY A 1 241 ? -7.147 -2.744 -28.546 1.00 51.25 241 GLY A O 1
ATOM 1840 N N . ARG A 1 242 ? -7.928 -4.402 -27.219 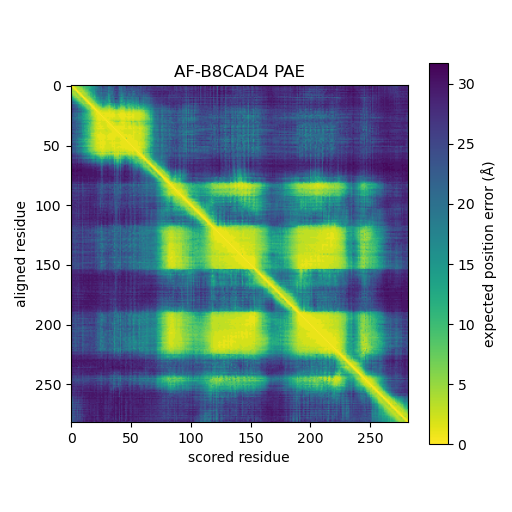1.00 53.00 242 ARG A N 1
ATOM 1841 C CA . ARG A 1 242 ? -7.326 -4.060 -25.915 1.00 53.00 242 ARG A CA 1
ATOM 1842 C C . ARG A 1 242 ? -6.017 -3.278 -26.102 1.00 53.00 242 ARG A C 1
ATOM 1844 O O . ARG A 1 242 ? -5.045 -3.867 -26.571 1.00 53.00 242 ARG A O 1
ATOM 1851 N N . ASP A 1 243 ? -6.040 -1.990 -25.768 1.00 60.16 243 ASP A N 1
ATOM 1852 C CA . ASP A 1 243 ? -4.956 -1.044 -26.042 1.00 60.16 243 ASP A CA 1
ATOM 1853 C C . ASP A 1 243 ? -3.605 -1.633 -25.617 1.00 60.16 243 ASP A C 1
ATOM 1855 O O . ASP A 1 243 ? -3.395 -2.000 -24.456 1.00 60.16 243 ASP A O 1
ATOM 1859 N N . GLY A 1 244 ? -2.707 -1.807 -26.587 1.00 72.06 244 GLY A N 1
ATOM 1860 C CA . GLY A 1 244 ? -1.397 -2.398 -26.354 1.00 72.06 244 GLY A CA 1
ATOM 1861 C C . GLY A 1 244 ? -0.562 -1.475 -25.473 1.00 72.06 244 GLY A C 1
ATOM 1862 O O . GLY A 1 244 ? -0.141 -0.409 -25.911 1.00 72.06 244 GLY A O 1
ATOM 1863 N N . LEU A 1 245 ? -0.308 -1.870 -24.228 1.00 78.44 245 LEU A N 1
ATOM 1864 C CA . LEU A 1 245 ? 0.677 -1.195 -23.388 1.00 78.44 245 LEU A CA 1
ATOM 1865 C C . LEU A 1 245 ? 2.068 -1.682 -23.792 1.00 78.44 245 LEU A C 1
ATOM 1867 O O . LEU A 1 245 ? 2.347 -2.882 -23.753 1.00 78.44 245 LEU A O 1
ATOM 1871 N N . ALA A 1 246 ? 2.936 -0.752 -24.181 1.00 79.56 246 ALA A N 1
ATOM 1872 C CA . ALA A 1 246 ? 4.330 -1.037 -24.491 1.00 79.56 246 ALA A CA 1
ATOM 1873 C C . ALA A 1 246 ? 5.220 -0.617 -23.315 1.00 79.56 246 ALA A C 1
ATOM 1875 O O . ALA A 1 246 ? 4.932 0.361 -22.620 1.00 79.56 246 ALA A O 1
ATOM 1876 N N . LEU A 1 247 ? 6.306 -1.359 -23.081 1.00 79.31 247 LEU A N 1
ATOM 1877 C CA . LEU A 1 247 ? 7.347 -0.929 -22.148 1.00 79.31 247 LEU A CA 1
ATOM 1878 C C . LEU A 1 247 ? 8.004 0.335 -22.701 1.00 79.31 247 LEU A C 1
ATOM 1880 O O . LEU A 1 247 ? 8.408 0.359 -23.866 1.00 79.31 247 LEU A O 1
ATOM 1884 N N . ALA A 1 248 ? 8.120 1.364 -21.861 1.00 73.69 248 ALA A N 1
ATOM 1885 C CA . ALA A 1 248 ? 8.857 2.563 -22.217 1.00 73.69 248 ALA A CA 1
ATOM 1886 C C . ALA A 1 248 ? 10.294 2.165 -22.605 1.00 73.69 248 ALA A C 1
ATOM 1888 O O . ALA A 1 248 ? 10.873 1.282 -21.956 1.00 73.69 248 ALA A O 1
ATOM 1889 N N . PRO A 1 249 ? 10.894 2.784 -23.638 1.00 73.19 249 PRO A N 1
ATOM 1890 C CA . PRO A 1 249 ? 12.282 2.526 -23.979 1.00 73.19 249 PRO A CA 1
ATOM 1891 C C . PRO A 1 249 ? 13.139 2.795 -22.744 1.00 73.19 249 PRO A C 1
ATO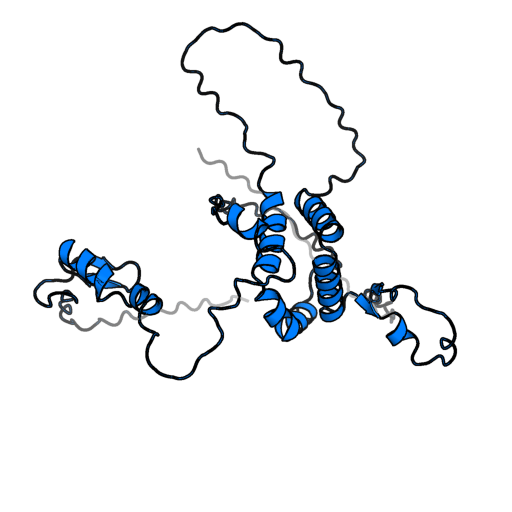M 1893 O O . PRO A 1 249 ? 13.213 3.933 -22.278 1.00 73.19 249 PRO A O 1
ATOM 1896 N N . VAL A 1 250 ? 13.765 1.752 -22.192 1.00 70.81 250 VAL A N 1
ATOM 1897 C CA . VAL A 1 250 ? 14.736 1.933 -21.113 1.00 70.81 250 VAL A CA 1
ATOM 1898 C C . VAL A 1 250 ? 15.832 2.819 -21.697 1.00 70.81 250 VAL A C 1
ATOM 1900 O O . VAL A 1 250 ? 16.402 2.428 -22.725 1.00 70.81 250 VAL A O 1
ATOM 1903 N N . PRO A 1 251 ? 16.109 4.005 -21.120 1.00 62.75 251 PRO A N 1
ATOM 1904 C CA . PRO A 1 251 ? 17.205 4.837 -21.574 1.00 62.75 251 PRO A CA 1
ATOM 1905 C C . PRO A 1 251 ? 18.474 4.024 -21.359 1.00 62.75 251 PRO A C 1
ATOM 1907 O O . PRO A 1 251 ? 19.002 3.942 -20.252 1.00 62.75 251 PRO A O 1
ATOM 1910 N N . ARG A 1 252 ? 18.931 3.348 -22.417 1.00 64.06 252 ARG A N 1
ATOM 1911 C CA . ARG A 1 252 ? 20.243 2.723 -22.406 1.00 64.06 252 ARG A CA 1
ATOM 1912 C C . ARG A 1 252 ? 21.191 3.879 -22.142 1.00 64.06 252 ARG A C 1
ATOM 1914 O O . ARG A 1 252 ? 21.095 4.858 -22.890 1.00 64.06 252 ARG A O 1
ATOM 1921 N N . PRO A 1 253 ? 22.038 3.819 -21.098 1.00 58.03 253 PRO A N 1
ATOM 1922 C CA . PRO A 1 253 ? 23.109 4.785 -20.975 1.00 58.03 253 PRO A CA 1
ATOM 1923 C C . PRO A 1 253 ? 23.799 4.741 -22.326 1.00 58.03 253 PRO A C 1
ATOM 1925 O O . PRO A 1 253 ? 24.286 3.687 -22.742 1.00 58.03 253 PRO A O 1
ATOM 1928 N N . THR A 1 254 ? 23.675 5.827 -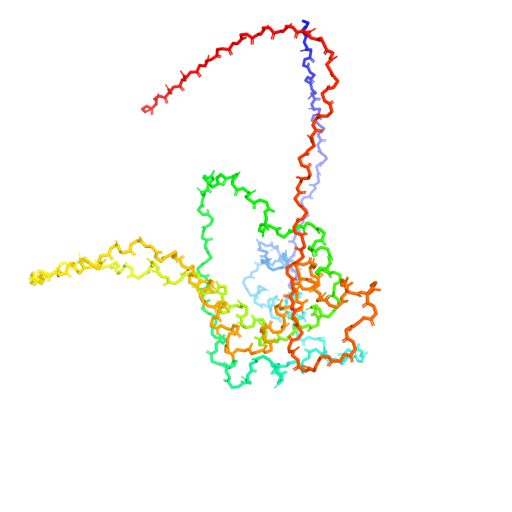23.089 1.00 57.59 254 THR A N 1
ATOM 1929 C CA . THR A 1 254 ? 24.384 5.959 -24.347 1.00 57.59 254 THR A CA 1
ATOM 1930 C C . THR A 1 254 ? 25.815 5.793 -23.916 1.00 57.59 254 THR A C 1
ATOM 1932 O O . THR A 1 254 ? 26.316 6.665 -23.205 1.00 57.59 254 THR A O 1
ATOM 1935 N N . ALA A 1 255 ? 26.404 4.630 -24.212 1.00 55.00 255 ALA A N 1
ATOM 1936 C CA . ALA A 1 255 ? 27.815 4.415 -24.006 1.00 55.00 255 ALA A CA 1
ATOM 1937 C C . ALA A 1 255 ? 28.433 5.641 -24.646 1.00 55.00 255 ALA A C 1
ATOM 1939 O O . ALA A 1 255 ? 28.226 5.876 -25.840 1.00 55.00 255 ALA A O 1
ATOM 1940 N N . THR A 1 256 ? 28.997 6.504 -23.808 1.00 53.22 256 THR A N 1
ATOM 1941 C CA . THR A 1 256 ? 29.686 7.698 -24.237 1.00 53.22 256 THR A CA 1
ATOM 1942 C C . THR A 1 256 ? 30.813 7.124 -25.065 1.00 53.22 256 THR A C 1
ATOM 1944 O O . THR A 1 256 ? 31.817 6.679 -24.517 1.00 53.22 256 THR A O 1
ATOM 1947 N N . LEU A 1 257 ? 30.570 6.956 -26.368 1.00 51.12 257 LEU A N 1
ATOM 1948 C CA . LEU A 1 257 ? 31.575 6.571 -27.330 1.00 51.12 257 LEU A CA 1
ATOM 1949 C C . LEU A 1 257 ? 32.556 7.711 -27.212 1.00 51.12 257 LEU A C 1
ATOM 1951 O O . LEU A 1 257 ? 32.278 8.827 -27.654 1.00 51.12 257 LEU A O 1
ATOM 1955 N N . GLY A 1 258 ? 33.609 7.435 -26.446 1.00 47.81 258 GLY A N 1
ATOM 1956 C CA . GLY A 1 258 ? 34.686 8.349 -26.196 1.00 47.81 258 GLY A CA 1
ATOM 1957 C C . GLY A 1 258 ? 35.102 8.857 -27.552 1.00 47.81 258 GLY A C 1
ATOM 1958 O O . GLY A 1 258 ? 35.596 8.104 -28.389 1.00 47.81 258 GLY A O 1
ATOM 1959 N N . ASN A 1 259 ? 34.855 10.140 -27.773 1.00 49.38 259 ASN A N 1
ATOM 1960 C CA . ASN A 1 259 ? 35.597 10.877 -28.757 1.00 49.38 259 ASN A CA 1
ATOM 1961 C C . ASN A 1 259 ? 37.020 10.897 -28.194 1.00 49.38 259 ASN A C 1
ATOM 1963 O O . ASN A 1 259 ? 37.365 11.751 -27.380 1.00 49.38 259 ASN A O 1
ATOM 1967 N N . SER A 1 260 ? 37.782 9.853 -28.521 1.00 44.78 260 SER A N 1
ATOM 1968 C CA . SER A 1 260 ? 39.193 9.704 -28.217 1.00 44.78 260 SER A CA 1
ATOM 1969 C C . SER A 1 260 ? 39.931 10.783 -28.995 1.00 44.78 260 SER A C 1
ATOM 1971 O O . SER A 1 260 ? 40.429 10.555 -30.097 1.00 44.78 260 SER A O 1
ATOM 1973 N N . VAL A 1 261 ? 39.945 11.992 -28.442 1.00 52.53 261 VAL A N 1
ATOM 1974 C CA . VAL A 1 261 ? 40.995 12.952 -28.739 1.00 52.53 261 VAL A CA 1
ATOM 1975 C C . VAL A 1 261 ? 42.218 12.400 -28.027 1.00 52.53 261 VAL A C 1
ATOM 1977 O O . VAL A 1 261 ? 42.288 12.384 -26.801 1.00 52.53 261 VAL A O 1
ATOM 1980 N N . ALA A 1 262 ? 43.109 11.826 -28.827 1.00 55.06 262 ALA A N 1
ATOM 1981 C CA . ALA A 1 262 ? 44.433 11.428 -28.407 1.00 55.06 262 ALA A CA 1
ATOM 1982 C C . ALA A 1 262 ? 45.178 12.672 -27.922 1.00 55.06 262 ALA A C 1
ATOM 1984 O O . ALA A 1 262 ? 45.538 13.508 -28.738 1.00 55.06 262 ALA A O 1
ATOM 1985 N N . GLU A 1 263 ? 45.409 12.786 -26.621 1.00 48.59 263 GLU A N 1
ATOM 1986 C CA . GLU A 1 263 ? 46.422 13.677 -26.064 1.00 48.59 263 GLU A CA 1
ATOM 1987 C C . GLU A 1 263 ? 47.130 12.913 -24.941 1.00 48.59 263 GLU A C 1
ATOM 1989 O O . GLU A 1 263 ? 46.569 12.677 -23.873 1.00 48.59 263 GLU A O 1
ATOM 1994 N N . ALA A 1 264 ? 48.319 12.441 -25.315 1.00 55.38 264 ALA A N 1
ATOM 1995 C CA . ALA A 1 264 ? 49.553 12.286 -24.552 1.00 55.38 264 ALA A CA 1
ATOM 1996 C C . ALA A 1 264 ? 49.487 11.931 -23.053 1.00 55.38 264 ALA A C 1
ATOM 1998 O O . ALA A 1 264 ? 49.087 12.727 -22.207 1.00 55.38 264 ALA A O 1
ATOM 1999 N N . ASP A 1 265 ? 50.030 10.743 -22.773 1.00 51.72 265 ASP A N 1
ATOM 2000 C CA . ASP A 1 265 ? 51.161 10.512 -21.864 1.00 51.72 265 ASP A CA 1
ATOM 2001 C C . ASP A 1 265 ? 51.243 11.384 -20.608 1.00 51.72 265 ASP A C 1
ATOM 2003 O O . ASP A 1 265 ? 51.671 12.535 -20.665 1.00 51.72 265 ASP A O 1
ATOM 2007 N N . LEU A 1 266 ? 50.983 10.770 -19.453 1.00 61.22 266 LEU A N 1
ATOM 2008 C CA . LEU A 1 266 ? 51.709 11.063 -18.219 1.00 61.22 266 LEU A CA 1
ATOM 2009 C C . LEU A 1 266 ? 51.690 9.813 -17.336 1.00 61.22 266 LEU A C 1
ATOM 2011 O O . LEU A 1 266 ? 50.704 9.512 -16.663 1.00 61.22 266 LEU A O 1
ATOM 2015 N N . ASP A 1 267 ? 52.806 9.087 -17.390 1.00 55.88 267 ASP A N 1
ATOM 2016 C CA . ASP A 1 267 ? 53.206 8.070 -16.427 1.00 55.88 267 ASP A CA 1
ATOM 2017 C C . ASP A 1 267 ? 53.060 8.601 -14.997 1.00 55.88 267 ASP A C 1
ATOM 2019 O O . ASP A 1 267 ? 53.561 9.677 -14.650 1.00 55.88 267 ASP A O 1
ATOM 2023 N N . THR A 1 268 ? 52.392 7.846 -14.133 1.00 67.00 268 THR A N 1
ATOM 2024 C CA . THR A 1 268 ? 52.624 7.965 -12.693 1.00 67.00 268 THR A CA 1
ATOM 2025 C C . THR A 1 268 ? 52.493 6.588 -12.066 1.00 67.00 268 THR A C 1
ATOM 2027 O O . THR A 1 268 ? 51.406 6.145 -11.700 1.00 67.00 268 THR A O 1
ATOM 2030 N N . ASP A 1 269 ? 53.634 5.909 -11.992 1.00 63.00 269 ASP A N 1
ATOM 2031 C CA . ASP A 1 269 ? 53.883 4.839 -11.038 1.00 63.00 269 ASP A CA 1
ATOM 2032 C C . ASP A 1 269 ? 53.648 5.378 -9.617 1.00 63.00 269 ASP A C 1
ATOM 2034 O O . ASP A 1 269 ? 54.244 6.387 -9.240 1.00 63.00 269 ASP A O 1
ATOM 2038 N N . ASP A 1 270 ? 52.814 4.711 -8.819 1.00 59.22 270 ASP A N 1
ATOM 2039 C CA . ASP A 1 270 ? 53.001 4.691 -7.365 1.00 59.22 270 ASP A CA 1
ATOM 2040 C C . ASP A 1 270 ? 52.437 3.384 -6.793 1.00 59.22 270 ASP A C 1
ATOM 2042 O O . ASP A 1 270 ? 51.240 3.206 -6.558 1.00 59.22 270 ASP A O 1
ATOM 2046 N N . ASP A 1 271 ? 53.362 2.435 -6.671 1.00 57.06 271 ASP A N 1
ATOM 2047 C CA . ASP A 1 271 ? 53.481 1.455 -5.597 1.00 57.06 271 ASP A CA 1
ATOM 2048 C C . ASP A 1 271 ? 52.674 1.799 -4.331 1.00 57.06 271 ASP A C 1
ATOM 2050 O O . ASP A 1 271 ? 52.858 2.868 -3.754 1.00 57.06 271 ASP A O 1
ATOM 2054 N N . SER A 1 272 ? 51.919 0.838 -3.786 1.00 60.44 272 SER A N 1
ATOM 2055 C CA . SER A 1 272 ? 52.192 0.327 -2.427 1.00 60.44 272 SER A CA 1
ATOM 2056 C C . SER A 1 272 ? 51.093 -0.598 -1.893 1.00 60.44 272 SER A C 1
ATOM 2058 O O . SER A 1 272 ? 50.021 -0.169 -1.481 1.00 60.44 272 SER A O 1
ATOM 2060 N N . SER A 1 273 ? 51.458 -1.880 -1.841 1.00 55.06 273 SER A N 1
ATOM 2061 C CA . SER A 1 273 ? 51.557 -2.696 -0.620 1.00 55.06 273 SER A CA 1
ATOM 2062 C C . SER A 1 273 ? 50.348 -2.830 0.322 1.00 55.06 273 SER A C 1
ATOM 2064 O O . SER A 1 273 ? 50.026 -1.938 1.100 1.00 55.06 273 SER A O 1
ATOM 2066 N N . SER A 1 274 ? 49.781 -4.041 0.295 1.00 58.22 274 SER A N 1
ATOM 2067 C CA . SER A 1 274 ? 49.644 -4.997 1.412 1.00 58.22 274 SER A CA 1
ATOM 2068 C C . SER A 1 274 ? 49.706 -4.475 2.855 1.00 58.22 274 SER A C 1
ATOM 2070 O O . SER A 1 274 ? 50.709 -3.882 3.232 1.00 58.22 274 SER A O 1
ATOM 2072 N N . ASP A 1 275 ? 48.767 -4.904 3.708 1.00 56.75 275 ASP A N 1
ATOM 2073 C CA . ASP A 1 275 ? 49.124 -5.758 4.857 1.00 56.75 275 ASP A CA 1
ATOM 2074 C C . ASP A 1 275 ? 47.893 -6.441 5.481 1.00 56.75 275 ASP A C 1
ATOM 2076 O O . ASP A 1 275 ? 46.848 -5.832 5.709 1.00 56.75 275 ASP A O 1
ATOM 2080 N N . SER A 1 276 ? 48.051 -7.737 5.731 1.00 59.91 276 SER A N 1
ATOM 2081 C CA . SER A 1 276 ? 47.134 -8.643 6.411 1.00 59.91 276 SER A CA 1
ATOM 2082 C C . SER A 1 276 ? 47.562 -8.798 7.869 1.00 59.91 276 SER A C 1
ATOM 2084 O O . SER A 1 276 ? 48.665 -9.279 8.118 1.00 59.91 276 SER A O 1
ATOM 2086 N N . SER A 1 277 ? 46.684 -8.508 8.826 1.00 61.59 277 SER A N 1
ATOM 2087 C CA . SER A 1 277 ? 46.923 -8.838 10.235 1.00 61.59 277 SER A CA 1
ATOM 2088 C C . SER A 1 277 ? 45.671 -9.460 10.856 1.00 61.59 277 SER A C 1
ATOM 2090 O O . SER A 1 277 ? 44.678 -8.786 11.119 1.00 61.59 277 SER A O 1
ATOM 2092 N N . THR A 1 278 ? 45.728 -10.779 11.041 1.00 60.78 278 THR A N 1
ATOM 2093 C CA . THR A 1 278 ? 44.860 -11.582 11.908 1.00 60.78 278 THR A CA 1
ATOM 2094 C C . THR A 1 278 ? 45.381 -11.484 13.341 1.00 60.78 278 THR A C 1
ATOM 2096 O O . THR A 1 278 ? 46.510 -11.906 13.592 1.00 60.78 278 THR A O 1
ATOM 2099 N N . GLU A 1 279 ? 44.583 -10.966 14.274 1.00 70.56 279 GLU A N 1
ATOM 2100 C CA . GLU A 1 279 ? 44.875 -11.049 15.710 1.00 70.56 279 GLU A CA 1
ATOM 2101 C C . GLU A 1 279 ? 43.894 -12.014 16.388 1.00 70.56 279 GLU A C 1
ATOM 2103 O O . GLU A 1 279 ? 42.697 -11.754 16.508 1.00 70.56 279 GLU A O 1
ATOM 2108 N N . ASP A 1 280 ? 44.459 -13.151 16.790 1.00 65.00 280 ASP A N 1
ATOM 2109 C CA . ASP A 1 280 ? 43.980 -14.102 17.791 1.00 65.00 280 ASP A CA 1
ATOM 2110 C C . ASP A 1 280 ? 43.968 -13.413 19.170 1.00 65.00 280 ASP A C 1
ATOM 2112 O O . ASP A 1 280 ? 44.952 -12.768 19.540 1.00 65.00 280 ASP A O 1
ATOM 2116 N N . CYS A 1 281 ? 42.895 -13.554 19.952 1.00 65.75 281 CYS A N 1
ATOM 2117 C CA . CYS A 1 281 ? 42.910 -13.267 21.390 1.00 65.75 281 CYS A CA 1
ATOM 2118 C C . CYS A 1 281 ? 42.102 -14.340 22.133 1.00 65.75 281 CYS A C 1
ATOM 2120 O O . CYS A 1 281 ? 40.881 -14.422 21.978 1.00 65.75 281 CYS A O 1
ATOM 2122 N N . GLU A 1 282 ? 42.838 -15.141 22.909 1.00 66.50 282 GLU A N 1
ATOM 2123 C CA . GLU A 1 282 ? 42.377 -16.058 23.966 1.00 66.50 282 GLU A CA 1
ATOM 2124 C C . GLU A 1 282 ? 41.654 -15.344 25.121 1.00 66.50 282 GLU A C 1
ATOM 2126 O O . GLU A 1 282 ? 41.998 -14.176 25.432 1.00 66.50 282 GLU A O 1
#

Solvent-accessible surface area (backbone atoms only — not comparable to full-atom values): 19281 Å² total; per-residue (Å²): 135,90,84,83,82,80,84,79,80,78,79,84,77,83,78,80,92,70,78,80,79,80,54,52,7,76,72,76,70,77,42,60,30,79,42,62,39,93,88,76,59,53,32,22,56,46,71,68,43,49,54,51,31,63,74,76,67,33,70,87,50,53,80,75,74,72,90,84,85,80,92,86,77,92,84,78,89,81,64,84,75,72,35,91,64,35,63,70,78,63,60,73,76,66,69,66,77,72,80,71,75,71,76,70,86,69,89,70,91,74,80,68,90,72,71,64,74,85,78,60,82,46,74,64,30,52,50,42,52,70,68,34,63,66,57,58,59,52,65,64,32,60,30,50,50,46,53,52,50,52,28,65,55,49,62,77,75,89,78,83,84,73,76,82,74,80,80,81,80,73,98,72,80,89,71,82,76,77,76,76,78,72,70,87,72,85,76,71,75,79,68,48,55,30,57,51,40,45,52,52,48,36,71,76,27,63,65,53,36,51,49,52,52,52,52,34,38,58,40,54,52,33,38,62,55,66,75,76,42,82,84,54,98,75,74,88,82,76,79,95,62,81,79,58,74,38,74,43,81,74,81,66,78,71,72,75,73,71,80,77,74,86,74,78,90,80,90,75,89,76,87,80,81,86,86,88,83,88,80,88,82,136

Sequence (282 aa):
MRGKGRNRRIASAKAPNAKPDVIVCAVCNKGDGKYKCPKCRAPFCCVQCSKDHKTKHCPATVNASETAATEGAATASNIDLQSQYLPSKVLKHVLTPRKRTRRTESDDESDSQDDEPGWNITPEMKKKLQQSTWLRKELQDGGLRHLIGMIDAASDDDEEEGEEEVDEGGSKPKYQRYKSNRGNNGSNSSISPRVLALARTKHSHPKFAAFIDQMMLTAGVLTHADDTAHNTLESLMGGGGRDGLALAPVPRPTATLGNSVAEADLDTDDDSSSDSSTEDCE